Protein AF-0000000070725265 (afdb_homodimer)

Organism: Caenorhabditis briggsae (NCBI:txid6238)

Solvent-accessible surface area (backbone atoms only — not comparable to full-atom values): 11317 Å² total; per-residue (Å²): 134,81,80,77,78,76,76,77,76,74,77,77,72,75,73,74,77,70,73,70,72,67,73,72,70,68,67,72,65,77,74,70,66,60,36,55,94,68,68,41,29,67,31,36,48,50,24,52,52,53,36,49,49,52,31,42,55,57,64,23,77,59,45,69,57,40,43,75,70,32,71,72,35,30,52,30,47,50,51,37,53,49,52,49,52,54,56,22,48,53,52,42,63,68,104,137,80,79,77,75,78,77,76,76,74,77,76,72,77,71,74,74,69,74,69,72,67,72,73,71,72,68,71,67,78,74,70,66,60,36,55,94,69,67,42,29,66,31,36,48,50,23,50,52,51,36,50,49,52,30,41,56,58,64,22,76,60,48,69,57,40,43,75,71,32,70,71,34,30,52,29,46,50,51,37,53,50,52,50,51,54,56,22,47,52,52,40,64,68,103

Sequence (190 aa):
MKDDDDSLVHEASAESLSSQETEETTTAEPTADPFGEDISSISCKYGMAYTLEALLNSVAPGWKYHVSNTGSVKQTWFKMDNATSRICGHIGGLDMKDDDDSLVHEASAESLSSQETEETTTAEPTADPFGEDISSISCKYGMAYTLEALLNSVAPGWKYHVSNTGSVKQTWFKMDNATSRICGHIGGLD

Foldseek 3Di:
DPPPPPVPPPPPPPPPPPPPPPPPPVVVPPPPQQQDPQGALVSQLRNVVVVVVVVCCVPPPPLVVCCVPPPVSVVVVVVVNVVSNVVSVVSNVVD/DPPPPPPPPPPPPPPPPPPPPPPPPVVVPPPPQQQPPQGALVSQLRNVVVVVVVVCCVPPPPLVVCCVPPPVSVVVVVVVNVVSNVVSVVSNVVD

pLDDT: mean 73.98, std 27.23, range [30.08, 98.25]

Radius of gyration: 33.86 Å; Cα contacts (8 Å, |Δi|>4): 139; chains: 2; bounding box: 148×76×54 Å

Secondary structure (DSSP, 8-state):
---------------------------------TT-SS--HHHHHHHHHHHHHHHHHHH-TTHHHHHHH-HHHHHHHHHHHHHHHHHHHHHHTT-/---------------------------------TT-SS--HHHHHHHHHHHHHHHHHHH-TTHHHHHHH-HHHHHHHHHHHHHHHHHHHHHHTT-

Structure (mmCIF, N/CA/C/O backbone):
data_AF-0000000070725265-model_v1
#
loop_
_entity.id
_entity.type
_entity.pdbx_description
1 polymer 'Protein CBG02996'
#
loop_
_atom_site.group_PDB
_atom_site.id
_atom_site.type_symbol
_atom_site.label_atom_id
_atom_site.label_alt_id
_atom_site.label_comp_id
_atom_site.label_asym_id
_atom_site.label_entity_id
_atom_site.label_seq_id
_atom_site.pdbx_PDB_ins_code
_atom_site.Cartn_x
_atom_site.Cartn_y
_atom_site.Cartn_z
_atom_site.occupancy
_atom_site.B_iso_or_equiv
_atom_site.auth_seq_id
_atom_site.a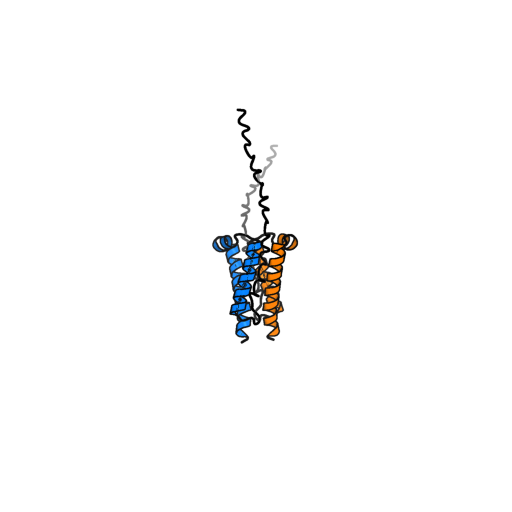uth_comp_id
_atom_site.auth_asym_id
_atom_site.auth_atom_id
_atom_site.pdbx_PDB_model_num
ATOM 1 N N . MET A 1 1 ? -74.25 54.062 12.617 1 31.53 1 MET A N 1
ATOM 2 C CA . MET A 1 1 ? -73.875 53.281 11.453 1 31.53 1 MET A CA 1
ATOM 3 C C . MET A 1 1 ? -72.438 52.75 11.625 1 31.53 1 MET A C 1
ATOM 5 O O . MET A 1 1 ? -71.5 53.375 11.234 1 31.53 1 MET A O 1
ATOM 9 N N . LYS A 1 2 ? -72.188 52.25 12.867 1 33.94 2 LYS A N 1
ATOM 10 C CA . LYS A 1 2 ? -71 51.719 13.484 1 33.94 2 LYS A CA 1
ATOM 11 C C . LYS A 1 2 ? -70.438 50.531 12.695 1 33.94 2 LYS A C 1
ATOM 13 O O . LYS A 1 2 ? -71.125 49.531 12.484 1 33.94 2 LYS A O 1
ATOM 18 N N . ASP A 1 3 ? -69.562 50.875 11.688 1 32.34 3 ASP A N 1
ATOM 19 C CA . ASP A 1 3 ? -68.812 50.062 10.734 1 32.34 3 ASP A CA 1
ATOM 20 C C . ASP A 1 3 ? -67.938 49.062 11.453 1 32.34 3 ASP A C 1
ATOM 22 O O . ASP A 1 3 ? -67 49.469 12.195 1 32.34 3 ASP A O 1
ATOM 26 N N . ASP A 1 4 ? -68.5 48.031 12.055 1 32.47 4 ASP A N 1
ATOM 27 C CA . ASP A 1 4 ? -67.875 46.875 12.688 1 32.47 4 ASP A CA 1
ATOM 28 C C . ASP A 1 4 ? -66.938 46.156 11.75 1 32.47 4 ASP A C 1
ATOM 30 O O . ASP A 1 4 ? -67.312 45.594 10.727 1 32.47 4 ASP A O 1
ATOM 34 N N . ASP A 1 5 ? -65.75 46.875 11.43 1 30.56 5 ASP A N 1
ATOM 35 C CA . ASP A 1 5 ? -64.688 46.344 10.633 1 30.56 5 ASP A CA 1
ATOM 36 C C . ASP A 1 5 ? -64.125 45.031 11.195 1 30.56 5 ASP A C 1
ATOM 38 O O . ASP A 1 5 ? -63.625 45 12.328 1 30.56 5 ASP A O 1
ATOM 42 N N . ASP A 1 6 ? -64.812 43.938 10.922 1 33.41 6 ASP A N 1
ATOM 43 C CA . ASP A 1 6 ? -64.5 42.531 11.234 1 33.41 6 ASP A CA 1
ATOM 44 C C . ASP A 1 6 ? -63.156 42.156 10.656 1 33.41 6 ASP A C 1
ATOM 46 O O . ASP A 1 6 ? -63.062 41.75 9.492 1 33.41 6 ASP A O 1
ATOM 50 N N . SER A 1 7 ? -62.156 43.094 10.688 1 34.06 7 SER A N 1
ATOM 51 C CA . SER A 1 7 ? -60.906 42.656 10.031 1 34.06 7 SER A CA 1
ATOM 52 C C . SER A 1 7 ? -60.406 41.344 10.594 1 34.06 7 SER A C 1
ATOM 54 O O . SER A 1 7 ? -60.188 41.219 11.797 1 34.06 7 SER A O 1
ATOM 56 N N . LEU A 1 8 ? -60.75 40.219 9.867 1 31.12 8 LEU A N 1
ATOM 57 C CA . LEU A 1 8 ? -60.406 38.781 9.961 1 31.12 8 LEU A CA 1
ATOM 58 C C . LEU A 1 8 ? -58.875 38.625 9.992 1 31.12 8 LEU A C 1
ATOM 60 O O . LEU A 1 8 ? -58.188 39.031 9.062 1 31.12 8 LEU A O 1
ATOM 64 N N . VAL A 1 9 ? -58.25 38.719 11.156 1 35.09 9 VAL A N 1
ATOM 65 C CA . VAL A 1 9 ? -56.875 38.375 11.539 1 35.09 9 VAL A CA 1
ATOM 66 C C . VAL A 1 9 ? -56.562 36.938 11.078 1 35.09 9 VAL A C 1
ATOM 68 O O . VAL A 1 9 ? -57.219 36 11.516 1 35.09 9 VAL A O 1
ATOM 71 N N . HIS A 1 10 ? -56.344 36.75 9.727 1 31.39 10 HIS A N 1
ATOM 72 C CA . HIS A 1 10 ? -55.844 35.469 9.219 1 31.39 10 HIS A CA 1
ATOM 73 C C . HIS A 1 10 ? -54.625 35 10.031 1 31.39 10 HIS A C 1
ATOM 75 O O . HIS A 1 10 ? -53.719 35.781 10.32 1 31.39 10 HIS A O 1
ATOM 81 N N . GLU A 1 11 ? -54.844 34.156 10.938 1 34.94 11 GLU A N 1
ATOM 82 C CA . GLU A 1 11 ? -53.875 33.344 11.672 1 34.94 11 GLU A CA 1
ATOM 83 C C . GLU A 1 11 ? -52.844 32.719 10.734 1 34.94 11 GLU A C 1
ATOM 85 O O . GLU A 1 11 ? -53.219 31.984 9.805 1 34.94 11 GLU A O 1
ATOM 90 N N . ALA A 1 12 ? -51.875 33.469 10.336 1 31.25 12 ALA A N 1
ATOM 91 C CA . ALA A 1 12 ? -50.688 33 9.656 1 31.25 12 ALA A CA 1
ATOM 92 C C . ALA A 1 12 ? -50.156 31.719 10.328 1 31.25 12 ALA A C 1
ATOM 94 O O . ALA A 1 12 ? -49.812 31.75 11.508 1 31.25 12 ALA A O 1
ATOM 95 N N . SER A 1 13 ? -50.75 30.578 10.023 1 30.08 13 SER A N 1
ATOM 96 C CA . SER A 1 13 ? -50.25 29.266 10.414 1 30.08 13 SER A CA 1
ATOM 97 C C . SER A 1 13 ? -48.75 29.156 10.125 1 30.08 13 SER A C 1
ATOM 99 O O . SER A 1 13 ? -48.312 29.375 8.992 1 30.08 13 SER A O 1
ATOM 101 N N . ALA A 1 14 ? -47.969 29.547 11.047 1 32.53 14 ALA A N 1
ATOM 102 C CA . ALA A 1 14 ? -46.562 29.219 11.109 1 32.53 14 ALA A CA 1
ATOM 103 C C . ALA A 1 14 ? -46.312 27.75 10.75 1 32.53 14 ALA A C 1
ATOM 105 O O . ALA A 1 14 ? -46.688 26.859 11.5 1 32.53 14 ALA A O 1
ATOM 106 N N . GLU A 1 15 ? -46.625 27.328 9.5 1 37.03 15 GLU A N 1
ATOM 107 C CA . GLU A 1 15 ? -46.188 26.016 9.07 1 37.03 15 GLU A CA 1
ATOM 108 C C . GLU A 1 15 ? -44.719 25.781 9.477 1 37.03 15 GLU A C 1
ATOM 110 O O . GLU A 1 15 ? -43.875 26.625 9.242 1 37.03 15 GLU A O 1
ATOM 115 N N . SER A 1 16 ? -44.531 25.188 10.672 1 35.72 16 SER A N 1
ATOM 116 C CA . SER A 1 16 ? -43.312 24.531 11.117 1 35.72 16 SER A CA 1
ATOM 117 C C . SER A 1 16 ? -42.625 23.797 9.969 1 35.72 16 SER A C 1
ATOM 119 O O . SER A 1 16 ? -43.125 22.797 9.469 1 35.72 16 SER A O 1
ATOM 121 N N . LEU A 1 17 ? -42 24.531 9.023 1 35.34 17 LEU A N 1
ATOM 122 C CA . LEU A 1 17 ? -41 23.922 8.18 1 35.34 17 LEU A CA 1
ATOM 123 C C . LEU A 1 17 ? -40.125 22.969 8.992 1 35.34 17 LEU A C 1
ATOM 125 O O . LEU A 1 17 ? -39.312 23.406 9.812 1 35.34 17 LEU A O 1
ATOM 129 N N . SER A 1 18 ? -40.781 21.922 9.547 1 34.34 18 SER A N 1
ATOM 130 C CA . SER A 1 18 ? -39.938 20.797 9.984 1 34.34 18 SER A CA 1
ATOM 131 C C . SER A 1 18 ? -38.844 20.5 8.969 1 34.34 18 SER A C 1
ATOM 133 O O . SER A 1 18 ? -39.125 20.219 7.805 1 34.34 18 SER A O 1
ATOM 135 N N . SER A 1 19 ? -37.812 21.312 9.031 1 36.12 19 SER A N 1
ATOM 136 C CA . SER A 1 19 ? -36.562 20.844 8.445 1 36.12 19 SER A CA 1
ATOM 137 C C . SER A 1 19 ? -36.312 19.375 8.727 1 36.12 19 SER A C 1
ATOM 139 O O . SER A 1 19 ? -35.938 18.984 9.836 1 36.12 19 SER A O 1
ATOM 141 N N . GLN A 1 20 ? -37.219 18.5 8.266 1 33.94 20 GLN A N 1
ATOM 142 C CA . GLN A 1 20 ? -36.781 17.109 8.195 1 33.94 20 GLN A CA 1
ATOM 143 C C . GLN A 1 20 ? -35.375 17 7.633 1 33.94 20 GLN A C 1
ATOM 145 O O . GLN A 1 20 ? -35.156 17.281 6.453 1 33.94 20 GLN A O 1
ATOM 150 N N . GLU A 1 21 ? -34.406 17.484 8.391 1 39.12 21 GLU A N 1
ATOM 151 C CA . GLU A 1 21 ? -33.062 16.969 8.094 1 39.12 21 GLU A CA 1
ATOM 152 C C . GLU A 1 21 ? -33.125 15.5 7.695 1 39.12 21 GLU A C 1
ATOM 154 O O . GLU A 1 21 ? -33.438 14.641 8.516 1 39.12 21 GLU A O 1
ATOM 159 N N . THR A 1 22 ? -33.75 15.156 6.641 1 37.72 22 THR A N 1
ATOM 160 C CA . THR A 1 22 ? -33.5 13.836 6.082 1 37.72 22 THR A CA 1
ATOM 161 C C . THR A 1 22 ? -32 13.5 6.195 1 37.72 22 THR A C 1
ATOM 163 O O . THR A 1 22 ? -31.156 14.18 5.598 1 37.72 22 THR A O 1
ATOM 166 N N . GLU A 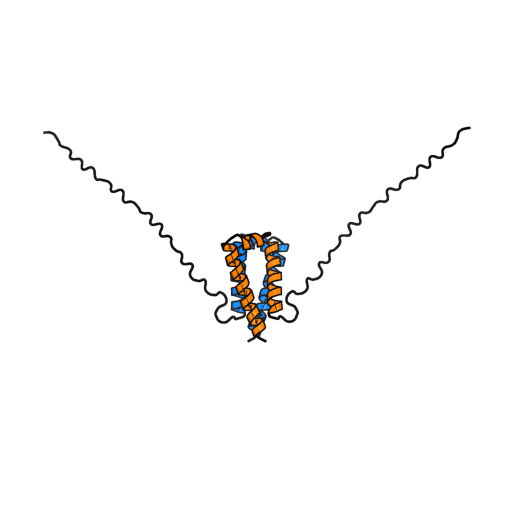1 23 ? -31.578 13.141 7.395 1 39 23 GLU A N 1
ATOM 167 C CA . GLU A 1 23 ? -30.312 12.406 7.414 1 39 23 GLU A CA 1
ATOM 168 C C . GLU A 1 23 ? -30.172 11.523 6.176 1 39 23 GLU A C 1
ATOM 170 O O . GLU A 1 23 ? -30.938 10.57 5.992 1 39 23 GLU A O 1
ATOM 175 N N . GLU A 1 24 ? -30.078 12.094 4.977 1 40.81 24 GLU A N 1
ATOM 176 C CA . GLU A 1 24 ? -29.578 11.242 3.904 1 40.81 24 GLU A CA 1
ATOM 177 C C . GLU A 1 24 ? -28.594 10.203 4.441 1 40.81 24 GLU A C 1
ATOM 179 O O . GLU A 1 24 ? -27.5 10.555 4.891 1 40.81 24 GLU A O 1
ATOM 184 N N . THR A 1 25 ? -29.062 9.258 5.191 1 41 25 THR A N 1
ATOM 185 C CA . THR A 1 25 ? -28.281 8.031 5.344 1 41 25 THR A CA 1
ATOM 186 C C . THR A 1 25 ? -27.562 7.676 4.043 1 41 25 THR A C 1
ATOM 188 O O . THR A 1 25 ? -28.203 7.27 3.066 1 41 25 THR A O 1
ATOM 191 N N . THR A 1 26 ? -26.859 8.586 3.43 1 39.44 26 THR A N 1
ATOM 192 C CA . THR A 1 26 ? -25.969 8.102 2.375 1 39.44 26 THR A CA 1
ATOM 193 C C . THR A 1 26 ? -25.531 6.668 2.646 1 39.44 26 THR A C 1
ATOM 195 O O . THR A 1 26 ? -24.797 6.406 3.6 1 39.44 26 THR A O 1
ATOM 198 N N . THR A 1 27 ? -26.406 5.73 2.695 1 40.53 27 THR A N 1
ATOM 199 C CA . THR A 1 27 ? -26 4.332 2.574 1 40.53 27 THR A CA 1
ATOM 200 C C . THR A 1 27 ? -24.766 4.195 1.692 1 40.53 27 THR A C 1
ATOM 202 O O . THR A 1 27 ? -24.828 4.449 0.488 1 40.53 27 THR A O 1
ATOM 205 N N . ALA A 1 28 ? -23.625 4.699 2.074 1 42.06 28 ALA A N 1
ATOM 206 C CA . ALA A 1 28 ? -22.422 4.395 1.311 1 42.06 28 ALA A CA 1
ATOM 207 C C . ALA A 1 28 ? -22.516 3.02 0.655 1 42.06 28 ALA A C 1
ATOM 209 O O . ALA A 1 28 ? -22.781 2.021 1.327 1 42.06 28 ALA A O 1
ATOM 210 N N . GLU A 1 29 ? -23.188 2.766 -0.458 1 46.75 29 GLU A N 1
ATOM 211 C CA . GLU A 1 29 ? -23.156 1.531 -1.233 1 46.75 29 GLU A CA 1
ATOM 212 C C . GLU A 1 29 ? -21.906 0.723 -0.928 1 46.75 29 GLU A C 1
ATOM 214 O O . GLU A 1 29 ? -20.828 1.29 -0.738 1 46.75 29 GLU A O 1
ATOM 219 N N . PRO A 1 30 ? -21.938 -0.472 -0.357 1 49.44 30 PRO A N 1
ATOM 220 C CA . PRO A 1 30 ? -20.781 -1.337 -0.125 1 49.44 30 PRO A CA 1
ATOM 221 C C . PRO A 1 30 ? -19.719 -1.206 -1.214 1 49.44 30 PRO A C 1
ATOM 223 O O . PRO A 1 30 ? -20.016 -1.378 -2.398 1 49.44 30 PRO A O 1
ATOM 226 N N . THR A 1 31 ? -18.906 -0.22 -1.157 1 61.09 31 THR A N 1
ATOM 227 C CA . THR A 1 31 ? -17.859 -0.089 -2.176 1 61.09 31 THR A CA 1
ATOM 228 C C . THR A 1 31 ? -17.453 -1.46 -2.703 1 61.09 31 THR A C 1
ATOM 230 O O . THR A 1 31 ? -17.188 -2.375 -1.925 1 61.09 31 THR A O 1
ATOM 233 N N . ALA A 1 32 ? -18 -1.812 -3.898 1 75.88 32 ALA A N 1
ATOM 234 C CA . ALA A 1 32 ? -17.594 -3.002 -4.645 1 75.88 32 ALA A CA 1
ATOM 235 C C . ALA A 1 32 ? -16.141 -3.375 -4.344 1 75.88 32 ALA A C 1
ATOM 237 O O . ALA A 1 32 ? -15.312 -2.502 -4.094 1 75.88 32 ALA A O 1
ATOM 238 N N . ASP A 1 33 ? -15.977 -4.738 -4 1 87.06 33 ASP A N 1
ATOM 239 C CA . ASP A 1 33 ? -14.625 -5.27 -3.814 1 87.06 33 ASP A CA 1
ATOM 240 C C . ASP A 1 33 ? -13.711 -4.855 -4.961 1 87.06 33 ASP A C 1
ATOM 242 O O . ASP A 1 33 ? -13.906 -5.27 -6.105 1 87.06 33 ASP A O 1
ATOM 246 N N . PRO A 1 34 ? -12.875 -3.916 -4.621 1 89.25 34 PRO A N 1
ATOM 247 C CA . PRO A 1 34 ? -12.031 -3.412 -5.707 1 89.25 34 PRO A CA 1
ATOM 248 C C . PRO A 1 34 ? -11.211 -4.512 -6.375 1 89.25 34 PRO A C 1
ATOM 250 O O . PRO A 1 34 ? -10.664 -4.305 -7.461 1 89.25 34 PRO A O 1
ATOM 253 N N . PHE A 1 35 ? -11.078 -5.652 -5.844 1 91.5 35 PHE A N 1
ATOM 254 C CA . PHE A 1 35 ? -10.266 -6.734 -6.395 1 91.5 35 PHE A CA 1
ATOM 255 C C . PHE A 1 35 ? -11.133 -7.699 -7.199 1 91.5 35 PHE A C 1
ATOM 257 O O . PHE A 1 35 ? -10.617 -8.43 -8.047 1 91.5 35 PHE A O 1
ATOM 264 N N . GLY A 1 36 ? -12.438 -7.754 -6.934 1 85.44 36 GLY A N 1
ATOM 265 C CA . GLY A 1 36 ? -13.328 -8.734 -7.531 1 85.44 36 GLY A CA 1
ATOM 266 C C . GLY A 1 36 ? -13.203 -10.117 -6.914 1 85.44 36 GLY A C 1
ATOM 267 O O . GLY A 1 36 ? -12.359 -10.336 -6.039 1 85.44 36 GLY A O 1
ATOM 268 N N . GLU A 1 37 ? -14.039 -11.016 -7.398 1 81.31 37 GLU A N 1
ATOM 269 C CA . GLU A 1 37 ? -14.07 -12.391 -6.891 1 81.31 37 GLU A CA 1
ATOM 270 C C . GLU A 1 37 ? -12.805 -13.148 -7.277 1 81.31 37 GLU A C 1
ATOM 272 O O . GLU A 1 37 ? -12.203 -13.812 -6.438 1 81.31 37 GLU A O 1
ATOM 277 N N . ASP A 1 38 ? -12.383 -13.023 -8.523 1 83.75 38 ASP A N 1
ATOM 278 C CA . ASP A 1 38 ? -11.141 -13.602 -9.023 1 83.75 38 ASP A CA 1
ATOM 279 C C . ASP A 1 38 ? -10.094 -12.523 -9.289 1 83.75 38 ASP A C 1
ATOM 281 O O . ASP A 1 38 ? -10.289 -11.656 -10.141 1 83.75 38 ASP A O 1
ATOM 285 N N . ILE A 1 39 ? -9.102 -12.711 -8.586 1 88.75 39 ILE A N 1
ATOM 286 C CA . ILE A 1 39 ? -8.086 -11.664 -8.695 1 88.75 39 ILE A CA 1
ATOM 287 C C . ILE A 1 39 ? -7.227 -11.914 -9.938 1 88.75 39 ILE A C 1
ATOM 289 O O . ILE A 1 39 ? -6.586 -12.969 -10.055 1 88.75 39 ILE A O 1
ATOM 293 N N . SER A 1 40 ? -7.32 -11.016 -10.922 1 90.88 40 SER A N 1
ATOM 294 C CA . SER A 1 40 ? -6.414 -10.961 -12.062 1 90.88 40 SER A CA 1
ATOM 295 C C . SER A 1 40 ? -5.277 -9.977 -11.82 1 90.88 40 SER A C 1
ATOM 297 O O . SER A 1 40 ? -5.309 -9.203 -10.859 1 90.88 40 SER A O 1
ATOM 299 N N . SER A 1 41 ? -4.332 -9.969 -12.586 1 92.88 41 SER A N 1
ATOM 300 C CA . SER A 1 41 ? -3.246 -8.992 -12.484 1 92.88 41 SER A CA 1
ATOM 301 C C . SER A 1 41 ? -3.771 -7.566 -12.57 1 92.88 41 SER A C 1
ATOM 303 O O . SER A 1 41 ? -3.348 -6.699 -11.805 1 92.88 41 SER A O 1
ATOM 305 N N . ILE A 1 42 ? -4.738 -7.379 -13.445 1 93.06 42 ILE A N 1
ATOM 306 C CA . ILE A 1 42 ? -5.293 -6.047 -13.664 1 93.06 42 ILE A CA 1
ATOM 307 C C . ILE A 1 42 ? -6.109 -5.621 -12.453 1 93.06 42 ILE A C 1
ATOM 309 O O . ILE A 1 42 ? -5.941 -4.512 -11.938 1 93.06 42 ILE A O 1
ATOM 313 N N . SER A 1 43 ? -6.93 -6.52 -11.984 1 93.38 43 SER A N 1
ATOM 314 C CA . SER A 1 43 ? -7.754 -6.152 -10.836 1 93.38 43 SER A CA 1
ATOM 315 C C . SER A 1 43 ? -6.906 -5.988 -9.578 1 93.38 43 SER A C 1
ATOM 317 O O . SER A 1 43 ? -7.227 -5.176 -8.703 1 93.38 43 SER A O 1
ATOM 319 N N . CYS A 1 44 ? -5.867 -6.754 -9.523 1 95.75 44 CYS A N 1
ATOM 320 C CA . CYS A 1 44 ? -4.918 -6.609 -8.422 1 95.75 44 CYS A CA 1
ATOM 321 C C . CYS A 1 44 ? -4.332 -5.203 -8.391 1 95.75 44 CYS A C 1
ATOM 323 O O . CYS A 1 44 ? -4.359 -4.539 -7.352 1 95.75 44 CYS A O 1
ATOM 325 N N . LYS A 1 45 ? -3.852 -4.719 -9.523 1 95.69 45 LYS A N 1
ATOM 326 C CA . LYS A 1 45 ? -3.25 -3.391 -9.609 1 95.69 45 LYS A CA 1
ATOM 327 C C . LYS A 1 45 ? -4.266 -2.303 -9.281 1 95.69 45 LYS A C 1
ATOM 329 O O . LYS A 1 45 ? -3.965 -1.37 -8.531 1 95.69 45 LYS A O 1
ATOM 334 N N . TYR A 1 46 ? -5.414 -2.482 -9.758 1 95.25 46 TYR A N 1
ATOM 335 C CA . TYR A 1 46 ? -6.465 -1.504 -9.508 1 95.25 46 TYR A CA 1
ATOM 336 C C . TYR A 1 46 ? -6.879 -1.516 -8.039 1 95.25 46 TYR A C 1
ATOM 338 O O . TYR A 1 46 ? -7.016 -0.46 -7.414 1 95.25 46 TYR A O 1
ATOM 346 N N . GLY A 1 47 ? -7.129 -2.666 -7.52 1 96.5 47 GLY A N 1
ATOM 347 C CA . GLY A 1 47 ? -7.523 -2.789 -6.125 1 96.5 47 GLY A CA 1
ATOM 348 C C . GLY A 1 47 ? -6.492 -2.229 -5.164 1 96.5 47 GLY A C 1
ATOM 349 O O . GLY A 1 47 ? -6.84 -1.529 -4.211 1 96.5 47 GLY A O 1
ATOM 350 N N . MET A 1 48 ? -5.238 -2.486 -5.461 1 97.31 48 MET A N 1
ATOM 351 C CA . MET A 1 48 ? -4.168 -1.964 -4.617 1 97.31 48 MET A CA 1
ATOM 352 C C . MET A 1 48 ? -4.09 -0.444 -4.715 1 97.31 48 MET A C 1
ATOM 354 O O . MET A 1 48 ? -3.955 0.24 -3.697 1 97.31 48 MET A O 1
ATOM 358 N N . ALA A 1 49 ? -4.227 0.098 -5.871 1 97.12 49 ALA A N 1
ATOM 359 C CA . ALA A 1 49 ? -4.203 1.546 -6.062 1 97.12 49 ALA A CA 1
ATOM 360 C C . ALA A 1 49 ? -5.359 2.215 -5.332 1 97.12 49 ALA A C 1
ATOM 362 O O . ALA A 1 49 ? -5.176 3.238 -4.664 1 97.12 49 ALA A O 1
ATOM 363 N N . TYR A 1 50 ? -6.473 1.605 -5.426 1 97.12 50 TYR A N 1
ATOM 364 C CA . TYR A 1 50 ? -7.676 2.146 -4.805 1 97.12 50 TYR A CA 1
ATOM 365 C C . TYR A 1 50 ? -7.535 2.186 -3.289 1 97.12 50 TYR A C 1
ATOM 367 O O . TYR A 1 50 ? -7.805 3.213 -2.66 1 97.12 50 TYR A O 1
ATOM 375 N N . THR A 1 51 ? -7.117 1.104 -2.729 1 97.62 51 THR A N 1
ATOM 376 C CA . THR A 1 51 ? -7.004 1 -1.277 1 97.62 51 THR A CA 1
ATOM 377 C C . THR A 1 51 ? -5.883 1.897 -0.758 1 97.62 51 THR A C 1
ATOM 379 O O . THR A 1 51 ? -6.027 2.537 0.287 1 97.62 51 THR A O 1
ATOM 382 N N . LEU A 1 52 ? -4.781 1.98 -1.476 1 98.19 52 LEU A N 1
ATOM 383 C CA . LEU A 1 52 ? -3.674 2.848 -1.093 1 98.19 52 LEU A CA 1
ATOM 384 C C . LEU A 1 52 ? -4.09 4.312 -1.133 1 98.19 52 LEU A C 1
ATOM 386 O O . LEU A 1 52 ? -3.797 5.074 -0.206 1 98.19 52 LEU A O 1
ATOM 390 N N . GLU A 1 53 ? -4.754 4.672 -2.178 1 97.69 53 GLU A N 1
ATOM 391 C CA . GLU A 1 53 ? -5.215 6.051 -2.293 1 97.69 53 GLU A CA 1
ATOM 392 C C . GLU A 1 53 ? -6.168 6.414 -1.158 1 97.69 53 GLU A C 1
ATOM 394 O O . GLU A 1 53 ? -6.09 7.512 -0.602 1 97.69 53 GLU A O 1
ATOM 399 N N . ALA A 1 54 ? -7.062 5.527 -0.825 1 97.44 54 ALA A N 1
ATOM 400 C CA . ALA A 1 54 ? -7.98 5.773 0.282 1 97.44 54 ALA A CA 1
ATOM 401 C C . ALA A 1 54 ? -7.223 5.992 1.588 1 97.44 54 ALA A C 1
ATOM 403 O O . ALA A 1 54 ? -7.547 6.902 2.357 1 97.44 54 ALA A O 1
ATOM 404 N N . LEU A 1 55 ? -6.215 5.195 1.813 1 98.06 55 LEU A N 1
ATOM 405 C CA . LEU A 1 55 ? -5.398 5.324 3.018 1 98.06 55 LEU A CA 1
ATOM 406 C C . LEU A 1 55 ? -4.648 6.652 3.023 1 98.06 55 LEU A C 1
ATOM 408 O O . LEU A 1 55 ? -4.707 7.398 4 1 98.06 55 LEU A O 1
ATOM 412 N N . LEU A 1 56 ? -4.023 6.969 1.955 1 98.19 56 LEU A N 1
ATOM 413 C CA . LEU A 1 56 ? -3.236 8.195 1.866 1 98.19 56 LEU A CA 1
ATOM 414 C C . LEU A 1 56 ? -4.133 9.422 1.981 1 98.19 56 LEU A C 1
ATOM 416 O O . LEU A 1 56 ? -3.764 10.406 2.629 1 98.19 56 LEU A O 1
ATOM 420 N N . ASN A 1 57 ? -5.297 9.336 1.379 1 97.62 57 ASN A N 1
ATOM 421 C CA . ASN A 1 57 ? -6.234 10.445 1.499 1 97.62 57 ASN A CA 1
ATOM 422 C C . ASN A 1 57 ? -6.668 10.664 2.945 1 97.62 57 ASN A C 1
ATOM 424 O O . ASN A 1 57 ? -6.938 11.789 3.355 1 97.62 57 ASN A O 1
ATOM 428 N N . SER A 1 58 ? -6.699 9.578 3.67 1 96.75 58 SER A N 1
ATOM 429 C CA . SER A 1 58 ? -7.148 9.656 5.055 1 96.75 58 SER A CA 1
ATOM 430 C C . SER A 1 58 ? -6.035 10.164 5.969 1 96.75 58 SER A C 1
ATOM 432 O O . SER A 1 58 ? -6.297 10.906 6.918 1 96.75 58 SER A O 1
ATOM 434 N N . VAL A 1 59 ? -4.773 9.867 5.719 1 96.44 59 VAL A N 1
ATOM 435 C CA . VAL A 1 59 ? -3.695 10.141 6.664 1 96.44 59 VAL A CA 1
ATOM 436 C C . VAL A 1 59 ? -2.93 11.383 6.223 1 96.44 59 VAL A C 1
ATOM 438 O O . VAL A 1 59 ? -2.316 12.07 7.043 1 96.44 59 VAL A O 1
ATOM 441 N N . ALA A 1 60 ? -2.863 11.664 5.02 1 96.31 60 ALA A N 1
ATOM 442 C CA . ALA A 1 60 ? -2.1 12.766 4.453 1 96.31 60 ALA A CA 1
ATOM 443 C C . ALA A 1 60 ? -2.822 13.375 3.252 1 96.31 60 ALA A C 1
ATOM 445 O O . ALA A 1 60 ? -2.416 13.164 2.105 1 96.31 60 ALA A O 1
ATOM 446 N N . PRO A 1 61 ? -3.779 14.281 3.852 1 91.5 61 PRO A N 1
ATOM 447 C CA . PRO A 1 61 ? -4.426 14.984 2.742 1 91.5 61 PRO A CA 1
ATOM 448 C C . PRO A 1 61 ? -3.449 15.844 1.942 1 91.5 61 PRO A C 1
ATOM 450 O O . PRO A 1 61 ? -2.551 16.469 2.518 1 91.5 61 PRO A O 1
ATOM 453 N N . GLY A 1 62 ? -3.166 15.672 0.688 1 94.12 62 GLY A N 1
ATOM 454 C CA . GLY A 1 62 ? -2.266 16.406 -0.18 1 94.12 62 GLY A CA 1
ATOM 455 C C . GLY A 1 62 ? -1.098 15.586 -0.677 1 94.12 62 GLY A C 1
ATOM 456 O O . GLY A 1 62 ? -0.162 16.109 -1.278 1 94.12 62 GLY A O 1
ATOM 457 N N . TRP A 1 63 ? -1.15 14.438 -0.247 1 97.25 63 TRP A N 1
ATOM 458 C CA . TRP A 1 63 ? -0.022 13.562 -0.557 1 97.25 63 TRP A CA 1
ATOM 459 C C . TRP A 1 63 ? 0.342 13.648 -2.035 1 97.25 63 TRP A C 1
ATOM 461 O O . TRP A 1 63 ? 1.521 13.602 -2.395 1 97.25 63 TRP A O 1
ATOM 471 N N . LYS A 1 64 ? -0.586 13.883 -2.867 1 97.44 64 LYS A N 1
ATOM 472 C CA . LYS A 1 64 ? -0.318 13.93 -4.301 1 97.44 64 LYS A CA 1
ATOM 473 C C . LYS A 1 64 ? 0.645 15.055 -4.648 1 97.44 64 LYS A C 1
ATOM 475 O O . LYS A 1 64 ? 1.522 14.898 -5.5 1 97.44 64 LYS A O 1
ATOM 480 N N . TYR A 1 65 ? 0.523 16.203 -4 1 97.5 65 TYR A N 1
ATOM 481 C CA . TYR A 1 65 ? 1.435 17.328 -4.176 1 97.5 65 TYR A CA 1
ATOM 482 C C . TYR A 1 65 ? 2.854 16.938 -3.773 1 97.5 65 TYR A C 1
ATOM 484 O O . TYR A 1 65 ? 3.814 17.281 -4.473 1 97.5 65 TYR A O 1
ATOM 492 N N . HIS A 1 66 ? 2.943 16.25 -2.646 1 96.25 66 HIS A N 1
ATOM 493 C CA . HIS A 1 66 ? 4.258 15.867 -2.15 1 96.25 66 HIS A CA 1
ATOM 494 C C . HIS A 1 66 ? 4.918 14.844 -3.072 1 96.25 66 HIS A C 1
ATOM 496 O O . HIS A 1 66 ? 6.133 14.883 -3.277 1 96.25 66 HIS A O 1
ATOM 502 N N . VAL A 1 67 ? 4.133 13.977 -3.676 1 97 67 VAL A N 1
ATOM 503 C CA . VAL A 1 67 ? 4.676 13.016 -4.625 1 97 67 VAL A CA 1
ATOM 504 C C . VAL A 1 67 ? 5.262 13.742 -5.832 1 97 67 VAL A C 1
ATOM 506 O O . VAL A 1 67 ? 6.312 13.359 -6.352 1 97 67 VAL A O 1
ATOM 509 N N . SER A 1 68 ? 4.707 14.789 -6.176 1 96.06 68 SER A N 1
ATOM 510 C CA . SER A 1 68 ? 5.121 15.516 -7.371 1 96.06 68 SER A CA 1
ATOM 511 C C . SER A 1 68 ? 6.273 16.469 -7.07 1 96.06 68 SER A C 1
ATOM 513 O O . SER A 1 68 ? 7.047 16.812 -7.961 1 96.06 68 SER A O 1
ATOM 515 N N . ASN A 1 69 ? 6.484 16.859 -5.809 1 96.62 69 ASN A N 1
ATOM 516 C CA . ASN A 1 69 ? 7.336 18.016 -5.562 1 96.62 69 ASN A CA 1
ATOM 517 C C . ASN A 1 69 ? 8.398 17.719 -4.508 1 96.62 69 ASN A C 1
ATOM 519 O O . ASN A 1 69 ? 9.305 18.531 -4.285 1 96.62 69 ASN A O 1
ATOM 523 N N . THR A 1 70 ? 8.281 16.719 -3.799 1 95.88 70 THR A N 1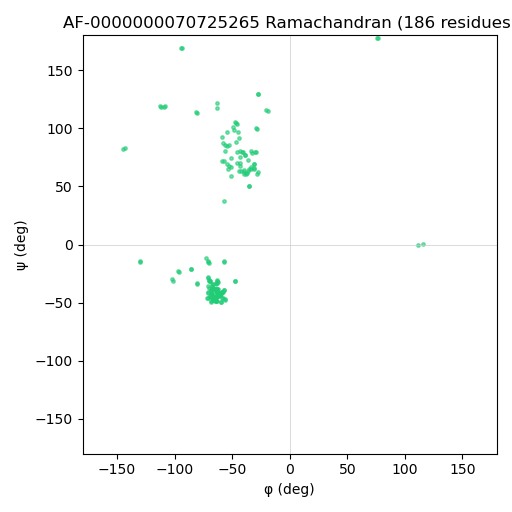
ATOM 524 C CA . THR A 1 70 ? 9.219 16.344 -2.742 1 95.88 70 THR A CA 1
ATOM 525 C C . THR A 1 70 ? 9.984 15.078 -3.111 1 95.88 70 THR A C 1
ATOM 527 O O . THR A 1 70 ? 9.391 14.008 -3.225 1 95.88 70 THR A O 1
ATOM 530 N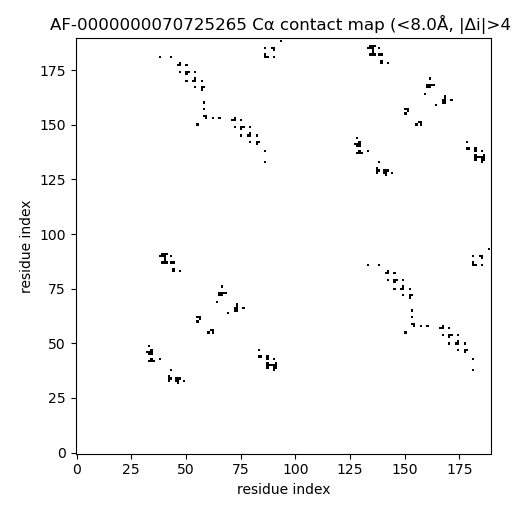 N . GLY A 1 71 ? 11.273 15.133 -3.229 1 95.5 71 GLY A N 1
ATOM 531 C CA . GLY A 1 71 ? 12.117 14.055 -3.721 1 95.5 71 GLY A CA 1
ATOM 532 C C . GLY A 1 71 ? 11.992 12.781 -2.91 1 95.5 71 GLY A C 1
ATOM 533 O O . GLY A 1 71 ? 11.805 11.703 -3.473 1 95.5 71 GLY A O 1
ATOM 534 N N . SER A 1 72 ? 12.023 12.914 -1.578 1 93.94 72 SER A N 1
ATOM 535 C CA . SER A 1 72 ? 11.984 11.734 -0.721 1 93.94 72 SER A CA 1
ATOM 536 C C . SER A 1 72 ? 10.641 11.023 -0.823 1 93.94 72 SER A C 1
ATOM 538 O O . SER A 1 72 ? 10.578 9.797 -0.839 1 93.94 72 SER A O 1
ATOM 540 N N . VAL A 1 73 ? 9.555 11.805 -0.94 1 97.31 73 VAL A N 1
ATOM 541 C CA . VAL A 1 73 ? 8.219 11.227 -1.052 1 97.31 73 VAL A CA 1
ATOM 542 C C . VAL A 1 73 ? 8.055 10.562 -2.418 1 97.31 73 VAL A C 1
ATOM 544 O O . VAL A 1 73 ? 7.516 9.461 -2.516 1 97.31 73 VAL A O 1
ATOM 547 N N . LYS A 1 74 ? 8.547 11.203 -3.443 1 97.69 74 LYS A N 1
ATOM 548 C CA . LYS A 1 74 ? 8.492 10.641 -4.789 1 97.69 74 LYS A CA 1
ATOM 549 C C . LYS A 1 74 ? 9.203 9.289 -4.844 1 97.69 74 LYS A C 1
ATOM 551 O O . LYS A 1 74 ? 8.695 8.336 -5.445 1 97.69 74 LYS A O 1
ATOM 556 N N . GLN A 1 75 ? 10.305 9.188 -4.195 1 97.19 75 GLN A N 1
ATOM 557 C CA . GLN A 1 75 ? 11.078 7.957 -4.203 1 97.19 75 GLN A CA 1
ATOM 558 C C . GLN A 1 75 ? 10.336 6.828 -3.496 1 97.19 75 GLN A C 1
ATOM 560 O O . GLN A 1 75 ? 10.273 5.707 -4.004 1 97.19 75 GLN A O 1
ATOM 565 N N . THR A 1 76 ? 9.766 7.141 -2.369 1 97.56 76 THR A N 1
ATOM 566 C CA . THR A 1 76 ? 9.055 6.102 -1.63 1 97.56 76 THR A CA 1
ATOM 567 C C . THR A 1 76 ? 7.773 5.703 -2.354 1 97.56 76 THR A C 1
ATOM 569 O O . THR A 1 76 ? 7.375 4.539 -2.324 1 97.56 76 THR A O 1
ATOM 572 N N . TRP A 1 77 ? 7.184 6.637 -3.061 1 97.94 77 TRP A N 1
ATOM 573 C CA . TRP A 1 77 ? 6.031 6.328 -3.896 1 97.94 77 TRP A CA 1
ATOM 574 C C . TRP A 1 77 ? 6.406 5.355 -5.008 1 97.94 77 TRP A C 1
ATOM 576 O O . TRP A 1 77 ? 5.707 4.367 -5.238 1 97.94 77 TRP A O 1
ATOM 586 N N . PHE A 1 78 ? 7.48 5.598 -5.602 1 97 78 PHE A N 1
ATOM 587 C CA . PHE A 1 78 ? 7.934 4.738 -6.688 1 97 78 PHE A CA 1
ATOM 588 C C . PHE A 1 78 ? 8.227 3.33 -6.18 1 97 78 PHE A C 1
ATOM 590 O O . PHE A 1 78 ? 7.902 2.346 -6.848 1 97 78 PHE A O 1
ATOM 597 N N . LYS A 1 79 ? 8.805 3.24 -5.039 1 96.88 79 LYS A N 1
ATOM 598 C CA . LYS A 1 79 ? 9.078 1.931 -4.453 1 96.88 79 LYS A CA 1
ATOM 599 C C . LYS A 1 79 ? 7.777 1.174 -4.18 1 96.88 79 LYS A C 1
ATOM 601 O O . LYS A 1 79 ? 7.691 -0.031 -4.426 1 96.88 79 LYS A O 1
ATOM 606 N N . MET A 1 80 ? 6.77 1.898 -3.734 1 97.69 80 MET A N 1
ATOM 607 C CA . MET A 1 80 ? 5.465 1.292 -3.48 1 97.69 80 MET A CA 1
ATOM 608 C C . MET A 1 80 ? 4.812 0.845 -4.781 1 97.69 80 MET A C 1
ATOM 610 O O . MET A 1 80 ? 4.277 -0.263 -4.863 1 97.69 80 MET A O 1
ATOM 614 N N . ASP A 1 81 ? 4.875 1.703 -5.719 1 96.31 81 ASP A N 1
ATOM 615 C CA . ASP A 1 81 ? 4.312 1.39 -7.027 1 96.31 81 ASP A CA 1
ATOM 616 C C . ASP A 1 81 ? 4.996 0.17 -7.645 1 96.31 81 ASP A C 1
ATOM 618 O O . ASP A 1 81 ? 4.328 -0.716 -8.18 1 96.31 81 ASP A O 1
ATOM 622 N N . ASN A 1 82 ? 6.297 0.074 -7.562 1 95.12 82 ASN A N 1
ATOM 623 C CA . ASN A 1 82 ? 7.055 -1.067 -8.07 1 95.12 82 ASN A CA 1
ATOM 624 C C . ASN A 1 82 ? 6.699 -2.35 -7.324 1 95.12 82 ASN A C 1
ATOM 626 O O . ASN A 1 82 ? 6.547 -3.408 -7.934 1 95.12 82 ASN A O 1
ATOM 630 N N . ALA A 1 83 ? 6.625 -2.258 -6.004 1 95.62 83 ALA A N 1
ATOM 631 C CA . ALA A 1 83 ? 6.254 -3.412 -5.188 1 95.62 83 ALA A CA 1
ATOM 632 C C . ALA A 1 83 ? 4.906 -3.982 -5.621 1 95.62 83 ALA A C 1
ATOM 634 O O . ALA A 1 83 ? 4.773 -5.191 -5.828 1 95.62 83 ALA A O 1
ATOM 635 N N . THR A 1 84 ? 3.922 -3.074 -5.793 1 95.5 84 THR A N 1
ATOM 636 C CA . THR A 1 84 ? 2.588 -3.49 -6.211 1 95.5 84 THR A CA 1
ATOM 637 C C . THR A 1 84 ? 2.631 -4.133 -7.594 1 95.5 84 THR A C 1
ATOM 639 O O . THR A 1 84 ? 1.998 -5.164 -7.824 1 95.5 84 THR A O 1
ATOM 642 N N . SER A 1 85 ? 3.393 -3.535 -8.508 1 93.81 85 SER A N 1
ATOM 643 C CA . SER A 1 85 ? 3.52 -4.074 -9.859 1 93.81 85 SER A CA 1
ATOM 644 C C . SER A 1 85 ? 4.145 -5.465 -9.844 1 93.81 85 SER A C 1
ATOM 646 O O . SER A 1 85 ? 3.691 -6.363 -10.555 1 93.81 85 SER A O 1
ATOM 648 N N . ARG A 1 86 ? 5.082 -5.676 -9.078 1 92.62 86 ARG A N 1
ATOM 649 C CA . ARG A 1 86 ? 5.785 -6.953 -8.984 1 92.62 86 ARG A CA 1
ATOM 650 C C . ARG A 1 86 ? 4.871 -8.039 -8.43 1 92.62 86 ARG A C 1
ATOM 652 O O . ARG A 1 86 ? 4.777 -9.133 -9.008 1 92.62 86 ARG A O 1
ATOM 659 N N . ILE A 1 87 ? 4.203 -7.738 -7.375 1 93.88 87 ILE A N 1
ATOM 660 C CA . ILE A 1 87 ? 3.359 -8.727 -6.715 1 93.88 87 ILE A CA 1
ATOM 661 C C . ILE A 1 87 ? 2.168 -9.07 -7.609 1 93.88 87 ILE A C 1
ATOM 663 O O . ILE A 1 87 ? 1.821 -10.242 -7.77 1 93.88 87 ILE A O 1
ATOM 667 N N . CYS A 1 88 ? 1.548 -8.055 -8.234 1 93.94 88 CYS A N 1
ATOM 668 C CA . CYS A 1 88 ? 0.382 -8.289 -9.078 1 93.94 88 CYS A CA 1
ATOM 669 C C . CYS A 1 88 ? 0.778 -8.992 -10.375 1 93.94 88 CYS A C 1
ATOM 671 O O . CYS A 1 88 ? -0.022 -9.719 -10.961 1 93.94 88 CYS A O 1
ATOM 673 N N . GLY A 1 89 ? 1.982 -8.758 -10.805 1 90.38 89 GLY A N 1
ATOM 674 C CA . GLY A 1 89 ? 2.504 -9.5 -11.938 1 90.38 89 GLY A CA 1
ATOM 675 C C . GLY A 1 89 ? 2.604 -10.992 -11.688 1 90.38 89 GLY A C 1
ATOM 676 O O . GLY A 1 89 ? 2.475 -11.789 -12.617 1 90.38 89 GLY A O 1
ATOM 677 N N . HIS A 1 90 ? 2.852 -11.32 -10.5 1 87.06 90 HIS A N 1
ATOM 678 C CA . HIS A 1 90 ? 2.963 -12.727 -10.125 1 87.06 90 HIS A CA 1
ATOM 679 C C . HIS A 1 90 ? 1.604 -13.414 -10.156 1 87.06 90 HIS A C 1
ATOM 681 O O . HIS A 1 90 ? 1.519 -14.617 -10.422 1 87.06 90 HIS A O 1
ATOM 687 N N . ILE A 1 91 ? 0.611 -12.695 -9.789 1 82.94 91 ILE A N 1
ATOM 688 C CA . ILE A 1 91 ? -0.741 -13.234 -9.836 1 82.94 91 ILE A CA 1
ATOM 689 C C . ILE A 1 91 ? -1.129 -13.547 -11.273 1 82.94 91 ILE A C 1
ATOM 691 O O . ILE A 1 91 ? -1.759 -14.57 -11.555 1 82.94 91 ILE A O 1
ATOM 695 N N . GLY A 1 92 ? -0.891 -12.578 -12.18 1 69.94 92 GLY A N 1
ATOM 696 C CA . GLY A 1 92 ? -1.206 -12.797 -13.578 1 69.94 92 GLY A CA 1
ATOM 697 C C . GLY A 1 92 ? -0.32 -13.844 -14.234 1 69.94 92 GLY A C 1
ATOM 698 O O . GLY A 1 92 ? -0.66 -14.375 -15.289 1 69.94 92 GLY A O 1
ATOM 699 N N . GLY A 1 93 ? 0.854 -13.969 -13.938 1 63.72 93 GLY A N 1
ATOM 700 C CA . GLY A 1 93 ? 1.729 -14.977 -14.5 1 63.72 93 GLY A CA 1
ATOM 701 C C . GLY A 1 93 ? 1.41 -16.375 -14.016 1 63.72 93 GLY A C 1
ATOM 702 O O . GLY A 1 93 ? 2.096 -17.344 -14.383 1 63.72 93 GLY A O 1
ATOM 703 N N . LEU A 1 94 ? 0.667 -16.469 -13.047 1 49.56 94 LEU A N 1
ATOM 704 C CA . LEU A 1 94 ? 0.15 -17.766 -12.609 1 49.56 94 LEU A CA 1
ATOM 705 C C . LEU A 1 94 ? -0.905 -18.281 -13.578 1 49.56 94 LEU A C 1
ATOM 707 O O . LEU A 1 94 ? -1.314 -19.453 -13.5 1 49.56 94 LEU A O 1
ATOM 711 N N . ASP A 1 95 ? -1.411 -17.578 -14.484 1 40.38 95 ASP A N 1
ATOM 712 C CA . ASP A 1 95 ? -2.26 -18.172 -15.516 1 40.38 95 ASP A CA 1
ATOM 713 C C . ASP A 1 95 ? -1.425 -18.703 -16.672 1 40.38 95 ASP A C 1
ATOM 715 O O . ASP A 1 95 ? -0.369 -18.141 -17 1 40.38 95 ASP A O 1
ATOM 719 N N . MET B 1 1 ? 74.125 38.531 39.031 1 32.06 1 MET B N 1
ATOM 720 C CA . MET B 1 1 ? 73.938 37.094 38.938 1 32.06 1 MET B CA 1
ATOM 721 C C . MET B 1 1 ? 72.562 36.781 38.281 1 32.06 1 MET B C 1
ATOM 723 O O . MET B 1 1 ? 71.562 36.812 38.969 1 32.06 1 MET B O 1
ATOM 727 N N . LYS B 1 2 ? 72.375 37.469 37.156 1 34.41 2 LYS B N 1
ATOM 728 C CA . LYS B 1 2 ? 71.312 37.719 36.156 1 34.41 2 LYS B CA 1
ATOM 729 C C . LYS B 1 2 ? 70.875 36.406 35.531 1 34.41 2 LYS B C 1
ATOM 731 O O . LYS B 1 2 ? 71.562 35.75 34.781 1 34.41 2 LYS B O 1
ATOM 736 N N . ASP B 1 3 ? 70.125 35.594 36.438 1 34.81 3 ASP B N 1
ATOM 737 C CA . ASP B 1 3 ? 69.625 34.281 36.062 1 34.81 3 ASP B CA 1
ATOM 738 C C . ASP B 1 3 ? 68.688 34.375 34.844 1 34.81 3 ASP B C 1
ATOM 740 O O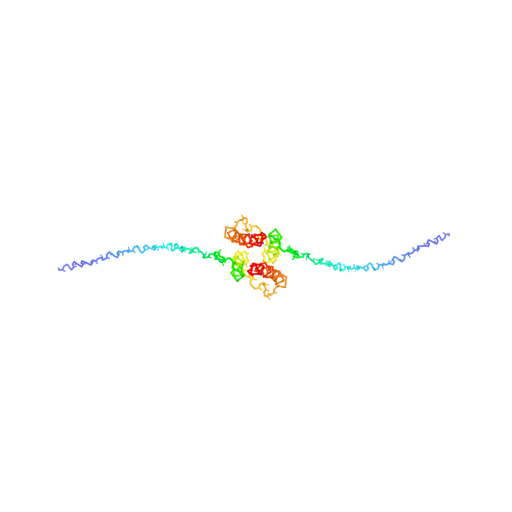 . ASP B 1 3 ? 67.812 35.188 34.781 1 34.81 3 ASP B O 1
ATOM 744 N N . ASP B 1 4 ? 69.25 34.219 33.656 1 33.03 4 ASP B N 1
ATOM 745 C CA . ASP B 1 4 ? 68.812 34.156 32.281 1 33.03 4 ASP B CA 1
ATOM 746 C C . ASP B 1 4 ? 67.688 33.156 32.094 1 33.03 4 ASP B C 1
ATOM 748 O O . ASP B 1 4 ? 67.938 31.938 32.125 1 33.03 4 ASP B O 1
ATOM 752 N N . ASP B 1 5 ? 66.562 33.375 32.812 1 33.25 5 ASP B N 1
ATOM 753 C CA . ASP B 1 5 ? 65.375 32.5 32.688 1 33.25 5 ASP B CA 1
ATOM 754 C C . ASP B 1 5 ? 64.938 32.406 31.25 1 33.25 5 ASP B C 1
ATOM 756 O O . ASP B 1 5 ? 64.562 33.406 30.625 1 33.25 5 ASP B O 1
ATOM 760 N N . ASP B 1 6 ? 65.562 31.484 30.484 1 33.75 6 ASP B N 1
ATOM 761 C CA . ASP B 1 6 ? 65.25 31.094 29.109 1 33.75 6 ASP B CA 1
ATOM 762 C C . ASP B 1 6 ? 63.812 30.688 28.953 1 33.75 6 ASP B C 1
ATOM 764 O O . ASP B 1 6 ? 63.375 29.656 29.453 1 33.75 6 ASP B O 1
ATOM 768 N N . SER B 1 7 ? 62.844 31.656 29.156 1 35.12 7 SER B N 1
ATOM 769 C CA . SER B 1 7 ? 61.406 31.5 28.922 1 35.12 7 SER B CA 1
ATOM 770 C C . SER B 1 7 ? 61.125 30.984 27.516 1 35.12 7 SER B C 1
ATOM 772 O O . SER B 1 7 ? 61.281 31.734 26.531 1 35.12 7 SER B O 1
ATOM 774 N N . LEU B 1 8 ? 61.531 29.656 27.234 1 31.88 8 LEU B N 1
ATOM 775 C CA . LEU B 1 8 ? 61.25 29.031 25.938 1 31.88 8 LEU B CA 1
ATOM 776 C C . LEU B 1 8 ? 59.75 29.062 25.625 1 31.88 8 LEU B C 1
ATOM 778 O O . LEU B 1 8 ? 58.938 28.516 26.375 1 31.88 8 LEU B O 1
ATOM 782 N N . VAL B 1 9 ? 59.219 30.156 25.047 1 35.28 9 VAL B N 1
ATOM 783 C CA . VAL B 1 9 ? 57.938 30.422 24.406 1 35.28 9 VAL B CA 1
ATOM 784 C C . VAL B 1 9 ? 57.656 29.344 23.359 1 35.28 9 VAL B C 1
ATOM 786 O O . VAL B 1 9 ? 58.375 29.234 22.359 1 35.28 9 VAL B O 1
ATOM 789 N N . HIS B 1 10 ? 57.438 28.062 23.781 1 33 10 HIS B N 1
ATOM 790 C CA . HIS B 1 10 ? 57 27.031 22.844 1 33 10 HIS B CA 1
ATOM 791 C C . HIS B 1 10 ? 55.812 27.516 22.016 1 33 10 HIS B C 1
ATOM 793 O O . HIS B 1 10 ? 54.875 28.109 22.547 1 33 10 HIS B O 1
ATOM 799 N N . GLU B 1 11 ? 56.031 27.922 20.797 1 35.78 11 GLU B N 1
ATOM 800 C CA . GLU B 1 11 ? 55.125 28.172 19.703 1 35.78 11 GLU B CA 1
ATOM 801 C C . GLU B 1 11 ? 54.062 27.062 19.578 1 35.78 11 GLU B C 1
ATOM 803 O O . GLU B 1 11 ? 54.406 25.906 19.328 1 35.78 11 GLU B O 1
ATOM 808 N N . ALA B 1 12 ? 53.094 27.047 20.422 1 32.12 12 ALA B N 1
ATOM 809 C CA . ALA B 1 12 ? 51.906 26.203 20.312 1 32.12 12 ALA B CA 1
ATOM 810 C C . ALA B 1 12 ? 51.344 26.234 18.891 1 32.12 12 ALA B C 1
ATOM 812 O O . ALA B 1 12 ? 50.875 27.266 18.422 1 32.12 12 ALA B O 1
ATOM 813 N N . SER B 1 13 ? 52.062 25.625 17.922 1 31.59 13 SER B N 1
ATOM 814 C CA . SER B 1 13 ? 51.5 25.484 16.578 1 31.59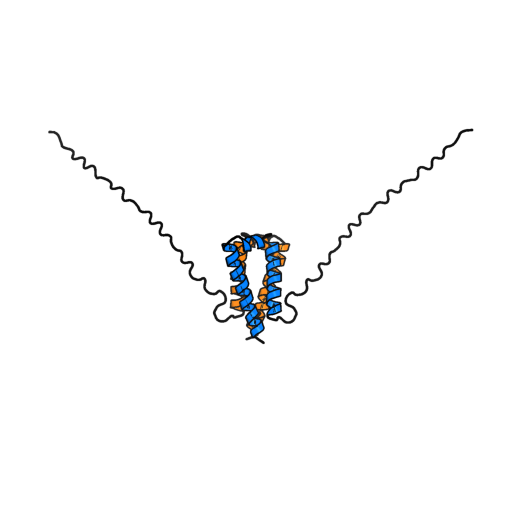 13 SER B CA 1
ATOM 815 C C . SER B 1 13 ? 50.062 25 16.641 1 31.59 13 SER B C 1
ATOM 817 O O . SER B 1 13 ? 49.75 24.078 17.375 1 31.59 13 SER B O 1
ATOM 819 N N . ALA B 1 14 ? 49.188 25.906 16.422 1 33.38 14 ALA B N 1
ATOM 820 C CA . ALA B 1 14 ? 47.75 25.75 16.125 1 33.38 14 ALA B CA 1
ATOM 821 C C . ALA B 1 14 ? 47.531 24.641 15.102 1 33.38 14 ALA B C 1
ATOM 823 O O . ALA B 1 14 ? 47.906 24.766 13.93 1 33.38 14 ALA B O 1
ATOM 824 N N . GLU B 1 15 ? 47.875 23.375 15.43 1 37.56 15 GLU B N 1
ATOM 825 C CA . GLU B 1 15 ? 47.469 22.297 14.531 1 37.56 15 GLU B CA 1
ATOM 826 C C . GLU B 1 15 ? 46.031 22.469 14.094 1 37.56 15 GLU B C 1
ATOM 828 O O . GLU B 1 15 ? 45.156 22.766 14.922 1 37.56 15 GLU B O 1
ATOM 833 N N . SER B 1 16 ? 45.812 23.062 12.898 1 38.09 16 SER B N 1
ATOM 834 C CA . SER B 1 16 ? 44.625 23.047 12.07 1 38.09 16 SER B CA 1
ATOM 835 C C . SER B 1 16 ? 43.875 21.719 12.172 1 38.09 16 SER B C 1
ATOM 837 O O . SER B 1 16 ? 44.344 20.703 11.672 1 38.09 16 SER B 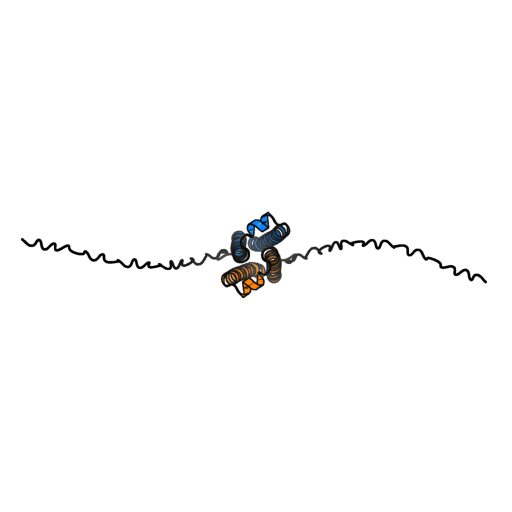O 1
ATOM 839 N N . LEU B 1 17 ? 43.312 21.391 13.32 1 36.22 17 LEU B N 1
ATOM 840 C CA . LEU B 1 17 ? 42.312 20.344 13.328 1 36.22 17 LEU B CA 1
ATOM 841 C C . LEU B 1 17 ? 41.406 20.453 12.117 1 36.22 17 LEU B C 1
ATOM 843 O O . LEU B 1 17 ? 40.594 21.375 12.039 1 36.22 17 LEU B O 1
ATOM 847 N N . SER B 1 18 ? 42.031 20.266 10.922 1 35.69 18 SER B N 1
ATOM 848 C CA . SER B 1 18 ? 41.156 19.984 9.781 1 35.69 18 SER B CA 1
ATOM 849 C C . SER B 1 18 ? 40.031 19.047 10.172 1 35.69 18 SER B C 1
ATOM 851 O O . SER B 1 18 ? 40.25 17.938 10.656 1 35.69 18 SER B O 1
ATOM 853 N N . SER B 1 19 ? 39.031 19.609 10.789 1 37.28 19 SER B N 1
ATOM 854 C CA . SER B 1 19 ? 37.75 18.922 10.828 1 37.28 19 SER B CA 1
ATOM 855 C C . SER B 1 19 ? 37.469 18.219 9.5 1 37.28 19 SER B C 1
ATOM 857 O O . SER B 1 19 ? 37.094 18.859 8.516 1 37.28 19 SER B O 1
ATOM 859 N N . GLN B 1 20 ? 38.344 17.266 9.102 1 34.59 20 GLN B N 1
ATOM 860 C CA . GLN B 1 20 ? 37.875 16.375 8.055 1 34.59 20 GLN B CA 1
ATOM 861 C C . GLN B 1 20 ? 36.438 15.93 8.312 1 34.59 20 GLN B C 1
ATOM 863 O O . GLN B 1 20 ? 36.156 15.195 9.266 1 34.59 20 GLN B O 1
ATOM 868 N N . GLU B 1 21 ? 35.5 16.859 8.164 1 39.81 21 GLU B N 1
ATOM 869 C CA . GLU B 1 21 ? 34.125 16.391 7.973 1 39.81 21 GLU B CA 1
ATOM 870 C C . GLU B 1 21 ? 34.094 15.125 7.117 1 39.81 21 GLU B C 1
ATOM 872 O O . GLU B 1 21 ? 34.438 15.156 5.938 1 39.81 21 GLU B O 1
ATOM 877 N N . THR B 1 22 ? 34.688 14.055 7.543 1 38.12 22 THR B N 1
ATOM 878 C CA . THR B 1 22 ? 34.344 12.797 6.887 1 38.12 22 THR B CA 1
ATOM 879 C C . THR B 1 22 ? 32.844 12.742 6.578 1 38.12 22 THR B C 1
ATOM 881 O O . THR B 1 22 ? 32.031 12.742 7.488 1 38.12 22 THR B O 1
ATOM 884 N N . GLU B 1 23 ? 32.469 13.453 5.539 1 39.72 23 GLU B N 1
ATOM 885 C CA . GLU B 1 23 ? 31.172 13.07 4.98 1 39.72 23 GLU B CA 1
ATOM 886 C C . GLU B 1 23 ? 30.953 11.562 5.062 1 39.72 23 GLU B C 1
ATOM 888 O O . GLU B 1 23 ? 31.672 10.789 4.418 1 39.72 23 GLU B O 1
ATOM 893 N N . GLU B 1 24 ? 30.859 10.977 6.258 1 40.75 24 GLU B N 1
ATOM 894 C CA . GLU B 1 24 ? 30.297 9.617 6.27 1 40.75 24 GLU B CA 1
ATOM 895 C C . GLU B 1 24 ? 29.281 9.43 5.152 1 40.75 24 GLU B C 1
ATOM 897 O O . GLU B 1 24 ? 28.219 10.047 5.172 1 40.75 24 GLU B O 1
ATOM 902 N N . THR B 1 25 ? 29.703 9.398 3.92 1 40.97 25 THR B N 1
ATOM 903 C CA . THR B 1 25 ? 28.891 8.789 2.879 1 40.97 25 THR B CA 1
ATOM 904 C C . THR B 1 25 ? 28.141 7.574 3.428 1 40.97 25 THR B C 1
ATOM 906 O O . THR B 1 25 ? 28.734 6.531 3.693 1 40.97 25 THR B O 1
ATOM 909 N N . THR B 1 26 ? 27.453 7.695 4.539 1 39.56 26 THR B N 1
ATOM 910 C CA . THR B 1 26 ? 26.531 6.594 4.836 1 39.56 26 THR B CA 1
ATOM 911 C C . THR B 1 26 ? 26.062 5.934 3.549 1 39.56 26 THR B C 1
ATOM 913 O O . THR B 1 26 ? 25.312 6.539 2.77 1 39.56 26 THR B O 1
ATOM 916 N N . THR B 1 27 ? 26.906 5.379 2.748 1 40.06 27 THR B N 1
ATOM 917 C CA . THR B 1 27 ? 26.453 4.434 1.731 1 40.06 27 THR B CA 1
ATOM 918 C C . THR B 1 27 ? 25.219 3.682 2.201 1 40.06 27 THR B C 1
ATOM 920 O O . THR B 1 27 ? 25.281 2.883 3.139 1 40.06 27 THR B O 1
ATOM 923 N N . ALA B 1 28 ? 24.078 4.324 2.406 1 41.81 28 ALA B N 1
ATOM 924 C CA . ALA B 1 28 ? 22.875 3.547 2.672 1 41.81 28 ALA B CA 1
ATOM 925 C C . ALA B 1 28 ? 22.938 2.18 1.999 1 41.81 28 ALA B C 1
ATOM 927 O O . ALA B 1 28 ? 23.203 2.084 0.799 1 41.81 28 ALA B O 1
ATOM 928 N N . GLU B 1 29 ? 23.609 1.118 2.479 1 46.84 29 GLU B N 1
ATOM 929 C CA . GLU B 1 29 ? 23.562 -0.256 1.988 1 46.84 29 GLU B CA 1
ATOM 930 C C . GLU B 1 29 ? 22.312 -0.498 1.142 1 46.84 29 GLU B C 1
ATOM 932 O O . GLU B 1 29 ? 21.234 0.017 1.451 1 46.84 29 GLU B O 1
ATOM 937 N N . PRO B 1 30 ? 22.359 -0.779 -0.149 1 49.69 30 PRO B N 1
ATOM 938 C CA . PRO B 1 30 ? 21.203 -1.13 -0.993 1 49.69 30 PRO B CA 1
ATOM 939 C C . PRO B 1 30 ? 20.125 -1.896 -0.234 1 49.69 30 PRO B C 1
ATOM 941 O O . PRO B 1 30 ? 20.406 -2.941 0.357 1 49.69 30 PRO B O 1
ATOM 944 N N . THR B 1 31 ? 19.328 -1.242 0.519 1 60.62 31 THR B N 1
ATOM 945 C CA . THR B 1 31 ? 18.266 -1.949 1.247 1 60.62 31 THR B CA 1
ATOM 946 C C . THR B 1 31 ? 17.844 -3.201 0.49 1 60.62 31 THR B C 1
ATOM 948 O O . THR B 1 31 ? 17.578 -3.146 -0.711 1 60.62 31 THR B O 1
ATOM 951 N N . ALA B 1 32 ? 18.375 -4.363 0.928 1 75.44 32 ALA B N 1
ATOM 952 C CA . ALA B 1 32 ? 17.953 -5.68 0.44 1 75.44 32 ALA B CA 1
ATOM 953 C C . ALA B 1 32 ? 16.5 -5.652 -0.031 1 75.44 32 ALA B C 1
ATOM 955 O O . ALA B 1 32 ? 15.688 -4.895 0.495 1 75.44 32 ALA B O 1
ATOM 956 N N . ASP B 1 33 ? 16.312 -6.203 -1.312 1 86.81 33 ASP B N 1
ATOM 957 C CA . ASP B 1 33 ? 14.961 -6.367 -1.845 1 86.81 33 ASP B CA 1
ATOM 958 C C . ASP B 1 33 ? 14.031 -7 -0.81 1 86.81 33 ASP B C 1
ATOM 960 O O . ASP B 1 33 ? 14.219 -8.156 -0.43 1 86.81 33 ASP B O 1
ATOM 964 N N . PRO B 1 34 ? 13.219 -6.141 -0.29 1 89.06 34 PRO B N 1
ATOM 965 C CA . PRO B 1 34 ? 12.367 -6.672 0.78 1 89.06 34 PRO B CA 1
ATOM 966 C C . PRO B 1 34 ? 11.531 -7.871 0.332 1 89.06 34 PRO B C 1
ATOM 968 O O . PRO B 1 34 ? 10.984 -8.594 1.169 1 89.06 34 PRO B O 1
ATOM 971 N N . PHE B 1 35 ? 11.383 -8.156 -0.889 1 91.5 35 PHE B N 1
ATOM 972 C CA . PHE B 1 35 ? 10.562 -9.25 -1.396 1 91.5 35 PHE B CA 1
ATOM 973 C C . PHE B 1 35 ? 11.414 -10.492 -1.653 1 91.5 35 PHE B C 1
ATOM 975 O O . PHE B 1 35 ? 10.898 -11.609 -1.7 1 91.5 35 PHE B O 1
ATOM 982 N N . GLY B 1 36 ? 12.734 -10.336 -1.869 1 85.69 36 GLY B N 1
ATOM 983 C CA . GLY B 1 36 ? 13.617 -11.414 -2.266 1 85.69 36 GLY B CA 1
ATOM 984 C C . GLY B 1 36 ? 13.477 -11.797 -3.729 1 85.69 36 GLY B C 1
ATOM 985 O O . GLY B 1 36 ? 12.641 -11.234 -4.445 1 85.69 36 GLY B O 1
ATOM 986 N N . GLU B 1 37 ? 14.305 -12.75 -4.148 1 81.31 37 GLU B N 1
ATOM 987 C CA . GLU B 1 37 ? 14.328 -13.203 -5.535 1 81.31 37 GLU B CA 1
ATOM 988 C C . GLU B 1 37 ? 13.055 -13.969 -5.887 1 81.31 37 GLU B C 1
ATOM 990 O O . GLU B 1 37 ? 12.438 -13.719 -6.926 1 81.31 37 GLU B O 1
ATOM 995 N N . ASP B 1 38 ? 12.617 -14.859 -5.008 1 83.88 38 ASP B N 1
ATOM 996 C CA . ASP B 1 38 ? 11.367 -15.602 -5.141 1 83.88 38 ASP B CA 1
ATOM 997 C C . ASP B 1 38 ? 10.336 -15.133 -4.121 1 83.88 38 ASP B C 1
ATOM 999 O O . ASP B 1 38 ? 10.539 -15.258 -2.914 1 83.88 38 ASP B O 1
ATOM 1003 N N . ILE B 1 39 ? 9.336 -14.664 -4.688 1 88.88 39 ILE B N 1
ATOM 1004 C CA . ILE B 1 39 ? 8.336 -14.102 -3.797 1 88.88 39 ILE B CA 1
ATOM 1005 C C . ILE B 1 39 ? 7.469 -15.211 -3.213 1 88.88 39 ILE B C 1
ATOM 1007 O O . ILE B 1 39 ? 6.805 -15.945 -3.953 1 88.88 39 ILE B O 1
ATOM 1011 N N . SER B 1 40 ? 7.594 -15.422 -1.883 1 90.88 40 SER B N 1
ATOM 1012 C CA . SER B 1 40 ? 6.684 -16.281 -1.123 1 90.88 40 SER B CA 1
ATOM 1013 C C . SER B 1 40 ? 5.551 -15.461 -0.503 1 90.88 40 SER B C 1
ATOM 1015 O O . SER B 1 40 ? 5.598 -14.234 -0.498 1 90.88 40 SER B O 1
ATOM 1017 N N . SER B 1 41 ? 4.602 -16.062 -0.016 1 92.75 41 SER B N 1
ATOM 1018 C CA . SER B 1 41 ? 3.52 -15.367 0.679 1 92.75 41 SER B CA 1
ATOM 1019 C C . SER B 1 41 ? 4.051 -14.539 1.845 1 92.75 41 SER B C 1
ATOM 1021 O O . SER B 1 41 ? 3.637 -13.391 2.041 1 92.75 41 SER B O 1
ATOM 1023 N N . ILE B 1 42 ? 5.023 -15.102 2.529 1 92.81 42 ILE B N 1
ATOM 1024 C CA . ILE B 1 42 ? 5.582 -14.445 3.707 1 92.81 42 ILE B CA 1
ATOM 1025 C C . ILE B 1 42 ? 6.41 -13.234 3.281 1 92.81 42 ILE B C 1
ATOM 1027 O O . ILE B 1 42 ? 6.25 -12.141 3.828 1 92.81 42 ILE B O 1
ATOM 1031 N N . SER B 1 43 ? 7.219 -13.461 2.287 1 93.31 43 SER B N 1
ATOM 1032 C CA . SER B 1 43 ? 8.047 -12.344 1.855 1 93.31 43 SER B CA 1
ATOM 1033 C C . SER B 1 43 ? 7.211 -11.25 1.195 1 93.31 43 SER B C 1
ATOM 1035 O O . SER B 1 43 ? 7.543 -10.062 1.283 1 93.31 43 SER B O 1
ATOM 1037 N N . CYS B 1 44 ? 6.176 -11.68 0.569 1 95.62 44 CYS B N 1
ATOM 1038 C CA . CYS B 1 44 ? 5.23 -10.727 -0.007 1 95.62 44 CYS B CA 1
ATOM 1039 C C . CYS B 1 44 ? 4.648 -9.82 1.067 1 95.62 44 CYS B C 1
ATOM 1041 O O . CYS B 1 44 ? 4.688 -8.594 0.937 1 95.62 44 CYS B O 1
ATOM 1043 N N . LYS B 1 45 ? 4.164 -10.383 2.148 1 95.5 45 LYS B N 1
ATOM 1044 C CA . LYS B 1 45 ? 3.566 -9.617 3.238 1 95.5 45 LYS B CA 1
ATOM 1045 C C . LYS B 1 45 ? 4.59 -8.688 3.883 1 95.5 45 LYS B C 1
ATOM 1047 O O . LYS B 1 45 ? 4.301 -7.516 4.137 1 95.5 45 LYS B O 1
ATOM 1052 N N . TYR B 1 46 ? 5.734 -9.172 4.051 1 95.19 46 TYR B N 1
ATOM 1053 C CA . TYR B 1 46 ? 6.789 -8.367 4.656 1 95.19 46 TYR B CA 1
ATOM 1054 C C . TYR B 1 46 ? 7.215 -7.238 3.727 1 95.19 46 TYR B C 1
ATOM 1056 O O . TYR B 1 46 ? 7.363 -6.094 4.16 1 95.19 46 TYR B O 1
ATOM 1064 N N . GLY B 1 47 ? 7.473 -7.566 2.51 1 96.44 47 GLY B N 1
ATOM 1065 C CA . GLY B 1 47 ? 7.875 -6.559 1.54 1 96.44 47 GLY B CA 1
ATOM 1066 C C . GLY B 1 47 ? 6.859 -5.445 1.38 1 96.44 47 GLY B C 1
ATOM 1067 O O . GLY B 1 47 ? 7.219 -4.27 1.332 1 96.44 47 GLY B O 1
ATOM 1068 N N . MET B 1 48 ? 5.594 -5.828 1.374 1 97.31 48 MET B N 1
ATOM 1069 C CA . MET B 1 48 ? 4.531 -4.828 1.254 1 97.31 48 MET B CA 1
ATOM 1070 C C . MET B 1 48 ? 4.465 -3.957 2.502 1 97.31 48 MET B C 1
ATOM 1072 O O . MET B 1 48 ? 4.336 -2.734 2.404 1 97.31 48 MET B O 1
ATOM 1076 N N . ALA B 1 49 ? 4.598 -4.523 3.656 1 97.12 49 ALA B N 1
ATOM 1077 C CA . ALA B 1 49 ? 4.578 -3.768 4.906 1 97.12 49 ALA B CA 1
ATOM 1078 C C . ALA B 1 49 ? 5.75 -2.789 4.973 1 97.12 49 ALA B C 1
ATOM 1080 O O . ALA B 1 49 ? 5.574 -1.631 5.359 1 97.12 49 ALA B O 1
ATOM 1081 N N . TYR B 1 50 ? 6.852 -3.26 4.555 1 97.06 50 TYR B N 1
ATOM 1082 C CA . TYR B 1 50 ? 8.062 -2.449 4.59 1 97.06 50 TYR B CA 1
ATOM 1083 C C . TYR B 1 50 ? 7.934 -1.235 3.676 1 97.06 50 TYR B C 1
ATOM 1085 O O . TYR B 1 50 ? 8.211 -0.107 4.086 1 97.06 50 TYR B O 1
ATOM 1093 N N . THR B 1 51 ? 7.516 -1.464 2.479 1 97.56 51 THR B N 1
ATOM 1094 C CA . THR B 1 51 ? 7.406 -0.395 1.493 1 97.56 51 THR B CA 1
ATOM 1095 C C . THR B 1 51 ? 6.301 0.584 1.875 1 97.56 51 THR B C 1
ATOM 1097 O O . THR B 1 51 ? 6.457 1.797 1.721 1 97.56 51 THR B O 1
ATOM 1100 N N . LEU B 1 52 ? 5.195 0.079 2.391 1 98.19 52 LEU B N 1
ATOM 1101 C CA . LEU B 1 52 ? 4.098 0.93 2.832 1 98.19 52 LEU B CA 1
ATOM 1102 C C . LEU B 1 52 ? 4.523 1.808 4.004 1 98.19 52 LEU B C 1
ATOM 1104 O O . LEU B 1 52 ? 4.242 3.008 4.02 1 98.19 52 LEU B O 1
ATOM 1108 N N . GLU B 1 53 ? 5.188 1.209 4.934 1 97.69 53 GLU B N 1
ATOM 1109 C CA . GLU B 1 53 ? 5.652 1.976 6.086 1 97.69 53 GLU B CA 1
ATOM 1110 C C . GLU B 1 53 ? 6.617 3.08 5.66 1 97.69 53 GLU B C 1
ATOM 1112 O O . GLU B 1 53 ? 6.547 4.199 6.172 1 97.69 53 GLU B O 1
ATOM 1117 N N . ALA B 1 54 ? 7.508 2.785 4.762 1 97.38 54 ALA B N 1
ATOM 1118 C CA . ALA B 1 54 ? 8.438 3.795 4.262 1 97.38 54 ALA B CA 1
ATOM 1119 C C . ALA B 1 54 ? 7.691 4.961 3.623 1 97.38 54 ALA B C 1
ATOM 1121 O O . ALA B 1 54 ? 8.031 6.125 3.854 1 97.38 54 ALA B O 1
ATOM 1122 N N . LEU B 1 55 ? 6.68 4.648 2.869 1 98.06 55 LEU B N 1
ATOM 1123 C CA . LEU B 1 55 ? 5.875 5.68 2.225 1 98.06 55 LEU B CA 1
ATOM 1124 C C . LEU B 1 55 ? 5.129 6.516 3.26 1 98.06 55 LEU B C 1
ATOM 1126 O O . LEU B 1 55 ? 5.203 7.746 3.238 1 98.06 55 LEU B O 1
ATOM 1130 N N . LEU B 1 56 ? 4.496 5.883 4.172 1 98.25 56 LEU B N 1
ATOM 1131 C CA . LEU B 1 56 ? 3.717 6.582 5.188 1 98.25 56 LEU B CA 1
ATOM 1132 C C . LEU B 1 56 ? 4.621 7.426 6.078 1 98.25 56 LEU B C 1
ATOM 1134 O O . LEU B 1 56 ? 4.266 8.547 6.445 1 98.25 56 LEU B O 1
ATOM 1138 N N . ASN B 1 57 ? 5.781 6.883 6.379 1 97.69 57 ASN B N 1
ATOM 1139 C CA . ASN B 1 57 ? 6.727 7.66 7.172 1 97.69 57 ASN B CA 1
ATOM 1140 C C . ASN B 1 57 ? 7.172 8.922 6.438 1 97.69 57 ASN B C 1
ATOM 1142 O O . ASN B 1 57 ? 7.457 9.945 7.066 1 97.69 57 ASN B O 1
ATOM 1146 N N . SER B 1 58 ? 7.191 8.828 5.141 1 96.75 58 SER B N 1
ATOM 1147 C CA . SER B 1 58 ? 7.648 9.953 4.336 1 96.75 58 SER B CA 1
ATOM 1148 C C . SER B 1 58 ? 6.551 11 4.168 1 96.75 58 SER B C 1
ATOM 1150 O O . SER B 1 58 ? 6.82 12.195 4.172 1 96.75 58 SER B O 1
ATOM 1152 N N . VAL B 1 59 ? 5.285 10.633 4.086 1 96.44 59 VAL B N 1
ATOM 1153 C CA . VAL B 1 59 ? 4.215 11.555 3.721 1 96.44 59 VAL B CA 1
ATOM 1154 C C . VAL B 1 59 ? 3.459 11.992 4.973 1 96.44 59 VAL B C 1
ATOM 1156 O O . VAL B 1 59 ? 2.855 13.07 5 1 96.44 59 VAL B O 1
ATOM 1159 N N . ALA B 1 60 ? 3.379 11.195 5.918 1 96.19 60 ALA B N 1
ATOM 1160 C CA . ALA B 1 60 ? 2.625 11.445 7.145 1 96.19 60 ALA B CA 1
ATOM 1161 C C . ALA B 1 60 ? 3.35 10.875 8.359 1 96.19 60 ALA B C 1
ATOM 1163 O O . ALA B 1 60 ? 2.941 9.852 8.906 1 96.19 60 ALA B O 1
ATOM 1164 N N . PRO B 1 61 ? 4.301 11.875 8.695 1 92.38 61 PRO B N 1
ATOM 1165 C CA . PRO B 1 61 ? 4.945 11.438 9.938 1 92.38 61 PRO B CA 1
ATOM 1166 C C . PRO B 1 61 ? 3.967 11.344 11.102 1 92.38 61 PRO B C 1
ATOM 1168 O O . PRO B 1 61 ? 3.074 12.188 11.234 1 92.38 61 PRO B O 1
ATOM 1171 N N . GLY B 1 62 ? 3.732 10.281 11.781 1 94.12 62 GLY B N 1
ATOM 1172 C CA . GLY B 1 62 ? 2.83 10.078 12.906 1 94.12 62 GLY B CA 1
ATOM 1173 C C . GLY B 1 62 ? 1.649 9.188 12.57 1 94.12 62 GLY B C 1
ATOM 1174 O O . GLY B 1 62 ? 0.713 9.062 13.359 1 94.12 62 GLY B O 1
ATOM 1175 N N . TRP B 1 63 ? 1.689 8.812 11.398 1 97.06 63 TRP B N 1
ATOM 1176 C CA . TRP B 1 63 ? 0.553 8.039 10.914 1 97.06 63 TRP B CA 1
ATOM 1177 C C . TRP B 1 63 ? 0.183 6.938 11.898 1 97.06 63 TRP B C 1
ATOM 1179 O O . TRP B 1 63 ? -0.998 6.629 12.086 1 97.06 63 TRP B O 1
ATOM 1189 N N . LYS B 1 64 ? 1.098 6.418 12.594 1 97.38 64 LYS B N 1
ATOM 1190 C CA . LYS B 1 64 ? 0.822 5.316 13.508 1 97.38 64 LYS B CA 1
ATOM 1191 C C . LYS B 1 64 ? -0.138 5.75 14.617 1 97.38 64 LYS B C 1
ATOM 1193 O O . LYS B 1 64 ? -1.021 4.988 15.016 1 97.38 64 LYS B O 1
ATOM 1198 N N . TYR B 1 65 ? 0.01 6.969 15.117 1 97.56 65 TYR B N 1
ATOM 1199 C CA . TYR B 1 65 ? -0.898 7.531 16.109 1 97.56 65 TYR B CA 1
ATOM 1200 C C . TYR B 1 65 ? -2.316 7.629 15.562 1 97.56 65 TYR B C 1
ATOM 1202 O O . TYR B 1 65 ? -3.281 7.293 16.25 1 97.56 65 TYR B O 1
ATOM 1210 N N . HIS B 1 66 ? -2.398 8.094 14.32 1 96.38 66 HIS B N 1
ATOM 1211 C CA . HIS B 1 66 ? -3.713 8.258 13.711 1 96.38 66 HIS B CA 1
ATOM 1212 C C . HIS B 1 66 ? -4.387 6.906 13.484 1 96.38 66 HIS B C 1
ATOM 1214 O O . HIS B 1 66 ? -5.602 6.781 13.633 1 96.38 66 HIS B O 1
ATOM 1220 N N . VAL B 1 67 ? -3.625 5.887 13.172 1 97.06 67 VAL B N 1
ATOM 1221 C CA . VAL B 1 67 ? -4.184 4.547 13 1 97.06 67 VAL B CA 1
ATOM 1222 C C . VAL B 1 67 ? -4.77 4.062 14.328 1 97.06 67 VAL B C 1
ATOM 1224 O O . VAL B 1 67 ? -5.828 3.43 14.344 1 97.06 67 VAL B O 1
ATOM 1227 N N . SER B 1 68 ? -4.199 4.426 15.367 1 96.19 68 SER B N 1
ATOM 1228 C CA . SER B 1 68 ? -4.617 3.941 16.672 1 96.19 68 SER B CA 1
ATOM 1229 C C . SER B 1 68 ? -5.758 4.781 17.234 1 96.19 68 SER B C 1
ATOM 1231 O O . SER B 1 68 ? -6.535 4.309 18.062 1 96.19 68 SER B O 1
ATOM 1233 N N . ASN B 1 69 ? -5.957 6.012 16.766 1 96.69 69 ASN B N 1
ATOM 1234 C CA . ASN B 1 69 ? -6.801 6.93 17.516 1 96.69 69 ASN B CA 1
ATOM 1235 C C . ASN B 1 69 ? -7.859 7.582 16.641 1 96.69 69 ASN B C 1
ATOM 1237 O O . ASN B 1 69 ? -8.758 8.266 17.141 1 96.69 69 ASN B O 1
ATOM 1241 N N . THR B 1 70 ? -7.754 7.504 15.398 1 95.88 70 THR B N 1
ATOM 1242 C CA . THR B 1 70 ? -8.688 8.117 14.461 1 95.88 70 THR B CA 1
ATOM 1243 C C . THR B 1 70 ? -9.469 7.047 13.703 1 95.88 70 THR B C 1
ATOM 1245 O O . THR B 1 70 ? -8.891 6.277 12.93 1 95.88 70 THR B O 1
ATOM 1248 N N . GLY B 1 71 ? -10.773 7.016 13.812 1 95.62 71 GLY B N 1
ATOM 1249 C CA . GLY B 1 71 ? -11.633 5.969 13.281 1 95.62 71 GLY B CA 1
ATOM 1250 C C . GLY B 1 71 ? -11.508 5.805 11.781 1 95.62 71 GLY B C 1
ATOM 1251 O O . GLY B 1 71 ? -11.328 4.691 11.289 1 95.62 71 GLY B O 1
ATOM 1252 N N . SER B 1 72 ? -11.516 6.922 11.047 1 94 72 SER B N 1
ATOM 1253 C CA . SER B 1 72 ? -11.484 6.855 9.594 1 94 72 SER B CA 1
ATOM 1254 C C . SER B 1 72 ? -10.141 6.32 9.094 1 94 72 SER B C 1
ATOM 1256 O O . SER B 1 72 ? -10.094 5.539 8.141 1 94 72 SER B O 1
ATOM 1258 N N . VAL B 1 73 ? -9.055 6.711 9.781 1 97.38 73 VAL B N 1
ATOM 1259 C CA . VAL B 1 73 ? -7.727 6.25 9.398 1 97.38 73 VAL B CA 1
ATOM 1260 C C . VAL B 1 73 ? -7.578 4.766 9.734 1 97.38 73 VAL B C 1
ATOM 1262 O O . VAL B 1 73 ? -7.047 3.994 8.93 1 97.38 73 VAL B O 1
ATOM 1265 N N . LYS B 1 74 ? -8.086 4.379 10.875 1 97.69 74 LYS B N 1
ATOM 1266 C CA . LYS B 1 74 ? -8.047 2.975 11.273 1 97.69 74 LYS B CA 1
ATOM 1267 C C . LYS B 1 74 ? -8.766 2.096 10.25 1 97.69 74 LYS B C 1
ATOM 1269 O O . LYS B 1 74 ? -8.266 1.028 9.883 1 97.69 74 LYS B O 1
ATOM 1274 N N . GLN B 1 75 ? -9.852 2.549 9.766 1 97.12 75 GLN B N 1
ATOM 1275 C CA . GLN B 1 75 ? -10.641 1.781 8.812 1 97.12 75 GLN B CA 1
ATOM 1276 C C . GLN B 1 75 ? -9.898 1.625 7.484 1 97.12 75 GLN B C 1
ATOM 1278 O O . GLN B 1 75 ? -9.844 0.529 6.922 1 97.12 75 GLN B O 1
ATOM 1283 N N . THR B 1 76 ? -9.328 2.682 7.031 1 97.56 76 THR B N 1
ATOM 1284 C CA . THR B 1 76 ? -8.617 2.604 5.758 1 97.56 76 THR B CA 1
ATOM 1285 C C . THR B 1 76 ? -7.344 1.771 5.895 1 97.56 76 THR B C 1
ATOM 1287 O O . THR B 1 76 ? -6.957 1.061 4.965 1 97.56 76 THR B O 1
ATOM 1290 N N . TRP B 1 77 ? -6.742 1.805 7.059 1 98 77 TRP B N 1
ATOM 1291 C CA . TRP B 1 77 ? -5.598 0.946 7.336 1 98 77 TRP B CA 1
ATOM 1292 C C . TRP B 1 77 ? -5.988 -0.526 7.266 1 98 77 TRP B C 1
ATOM 1294 O O . TRP B 1 77 ? -5.301 -1.328 6.633 1 98 77 TRP B O 1
ATOM 1304 N N . PHE B 1 78 ? -7.07 -0.823 7.828 1 97 78 PHE B N 1
ATOM 1305 C CA . PHE B 1 78 ? -7.543 -2.203 7.832 1 97 78 PHE B CA 1
ATOM 1306 C C . PHE B 1 78 ? -7.84 -2.68 6.418 1 97 78 PHE B C 1
ATOM 1308 O O . PHE B 1 78 ? -7.523 -3.814 6.059 1 97 78 PHE B O 1
ATOM 1315 N N . LYS B 1 79 ? -8.391 -1.832 5.637 1 96.88 79 LYS B N 1
ATOM 1316 C CA . LYS B 1 79 ? -8.672 -2.188 4.246 1 96.88 79 LYS B CA 1
ATOM 1317 C C . LYS B 1 79 ? -7.379 -2.455 3.479 1 96.88 79 LYS B C 1
ATOM 1319 O O . LYS B 1 79 ? -7.301 -3.398 2.689 1 96.88 79 LYS B O 1
ATOM 1324 N N . MET B 1 80 ? -6.363 -1.662 3.775 1 97.69 80 MET B N 1
ATOM 1325 C CA . MET B 1 80 ? -5.062 -1.853 3.141 1 97.69 80 MET B CA 1
ATOM 1326 C C . MET B 1 80 ? -4.418 -3.158 3.598 1 97.69 80 MET B C 1
ATOM 1328 O O . MET B 1 80 ? -3.895 -3.916 2.781 1 97.69 80 MET B O 1
ATOM 1332 N N . ASP B 1 81 ? -4.48 -3.365 4.844 1 96.31 81 ASP B N 1
ATOM 1333 C CA . ASP B 1 81 ? -3.93 -4.594 5.41 1 96.31 81 ASP B CA 1
ATOM 1334 C C . ASP B 1 81 ? -4.629 -5.824 4.84 1 96.31 81 ASP B C 1
ATOM 1336 O O . ASP B 1 81 ? -3.973 -6.805 4.48 1 96.31 81 ASP B O 1
ATOM 1340 N N . ASN B 1 82 ? -5.938 -5.797 4.719 1 95 82 ASN B N 1
ATOM 1341 C CA . ASN B 1 82 ? -6.703 -6.895 4.145 1 95 82 ASN B CA 1
ATOM 1342 C C . ASN B 1 82 ? -6.355 -7.113 2.674 1 95 82 ASN B C 1
ATOM 1344 O O . ASN B 1 82 ? -6.215 -8.25 2.227 1 95 82 ASN B O 1
ATOM 1348 N N . ALA B 1 83 ? -6.262 -6.039 1.929 1 95.56 83 ALA B N 1
ATOM 1349 C CA . ALA B 1 83 ? -5.898 -6.121 0.517 1 95.56 83 ALA B CA 1
ATOM 1350 C C . ALA B 1 83 ? -4.559 -6.828 0.337 1 95.56 83 ALA B C 1
ATOM 1352 O O . ALA B 1 83 ? -4.434 -7.742 -0.48 1 95.56 83 ALA B O 1
ATOM 1353 N N . THR B 1 84 ? -3.562 -6.398 1.152 1 95.5 84 THR B N 1
ATOM 1354 C CA . THR B 1 84 ? -2.234 -7 1.083 1 95.5 84 THR B CA 1
ATOM 1355 C C . THR B 1 84 ? -2.289 -8.477 1.443 1 95.5 84 THR B C 1
ATOM 1357 O O . THR B 1 84 ? -1.665 -9.312 0.777 1 95.5 84 THR B O 1
ATOM 1360 N N . SER B 1 85 ? -3.049 -8.805 2.482 1 93.75 85 SER B N 1
ATOM 1361 C CA . SER B 1 85 ? -3.184 -10.195 2.906 1 93.75 85 SER B CA 1
ATOM 1362 C C . SER B 1 85 ? -3.82 -11.047 1.814 1 93.75 85 SER B C 1
ATOM 1364 O O . SER B 1 85 ? -3.377 -12.172 1.556 1 93.75 85 SER B O 1
ATOM 1366 N N . ARG B 1 86 ? -4.758 -10.578 1.169 1 92.5 86 ARG B N 1
ATOM 1367 C CA . ARG B 1 86 ? -5.469 -11.297 0.117 1 92.5 86 ARG B CA 1
ATOM 1368 C C . ARG B 1 86 ? -4.562 -11.547 -1.083 1 92.5 86 ARG B C 1
ATOM 1370 O O . ARG B 1 86 ? -4.477 -12.672 -1.58 1 92.5 86 ARG B O 1
ATOM 1377 N N . ILE B 1 87 ? -3.891 -10.547 -1.5 1 93.88 87 ILE B N 1
ATOM 1378 C CA . ILE B 1 87 ? -3.043 -10.648 -2.684 1 93.88 87 ILE B CA 1
ATOM 1379 C C . ILE B 1 87 ? -1.865 -11.578 -2.396 1 93.88 87 ILE B C 1
ATOM 1381 O O . ILE B 1 87 ? -1.535 -12.438 -3.213 1 93.88 87 ILE B O 1
ATOM 1385 N N . CYS B 1 88 ? -1.245 -11.438 -1.217 1 93.88 88 CYS B N 1
ATOM 1386 C CA . CYS B 1 88 ? -0.085 -12.258 -0.878 1 93.88 88 CYS B CA 1
ATOM 1387 C C . CYS B 1 88 ? -0.494 -13.703 -0.618 1 93.88 88 CYS B C 1
ATOM 1389 O O . CYS B 1 88 ? 0.298 -14.625 -0.826 1 93.88 88 CYS B O 1
ATOM 1391 N N . GLY B 1 89 ? -1.713 -13.883 -0.174 1 90.44 89 GLY B N 1
ATOM 1392 C CA . GLY B 1 89 ? -2.248 -15.227 -0.043 1 90.44 89 GLY B CA 1
ATOM 1393 C C . GLY B 1 89 ? -2.355 -15.953 -1.368 1 90.44 89 GLY B C 1
ATOM 1394 O O . GLY B 1 89 ? -2.215 -17.172 -1.423 1 90.44 89 GLY B O 1
ATOM 1395 N N . HIS B 1 90 ? -2.609 -15.219 -2.359 1 87.19 90 HIS B N 1
ATOM 1396 C CA . H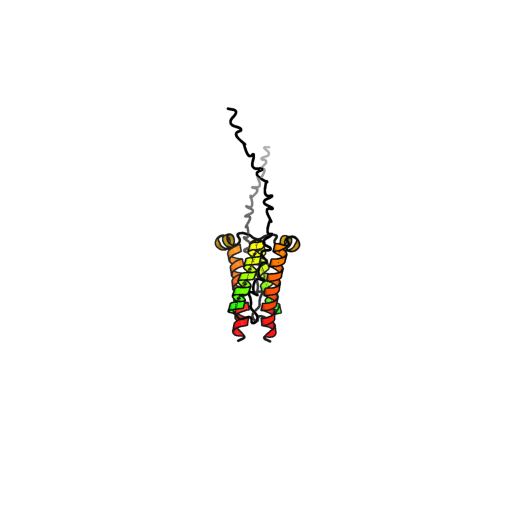IS B 1 90 ? -2.729 -15.789 -3.695 1 87.19 90 HIS B CA 1
ATOM 1397 C C . HIS B 1 90 ? -1.372 -16.266 -4.219 1 87.19 90 HIS B C 1
ATOM 1399 O O . HIS B 1 90 ? -1.294 -17.234 -4.969 1 87.19 90 HIS B O 1
ATOM 1405 N N . ILE B 1 91 ? -0.393 -15.516 -3.891 1 82.88 91 ILE B N 1
ATOM 1406 C CA . ILE B 1 91 ? 0.957 -15.891 -4.297 1 82.88 91 ILE B CA 1
ATOM 1407 C C . ILE B 1 91 ? 1.348 -17.203 -3.629 1 82.88 91 ILE B C 1
ATOM 1409 O O . ILE B 1 91 ? 1.973 -18.062 -4.254 1 82.88 91 ILE B O 1
ATOM 1413 N N . GLY B 1 92 ? 1.115 -17.297 -2.312 1 72 92 GLY B N 1
ATOM 1414 C CA . GLY B 1 92 ? 1.431 -18.531 -1.607 1 72 92 GLY B CA 1
ATOM 1415 C C . GLY B 1 92 ? 0.548 -19.703 -2.016 1 72 92 GLY B C 1
ATOM 1416 O O . GLY B 1 92 ? 0.915 -20.859 -1.823 1 72 92 GLY B O 1
ATOM 1417 N N . GLY B 1 93 ? -0.634 -19.531 -2.25 1 64.38 93 GLY B N 1
ATOM 1418 C CA . GLY B 1 93 ? -1.518 -20.609 -2.676 1 64.38 93 GLY B CA 1
ATOM 1419 C C . GLY B 1 93 ? -1.241 -21.078 -4.09 1 64.38 93 GLY B C 1
ATOM 1420 O O . GLY B 1 93 ? -1.935 -21.969 -4.602 1 64.38 93 GLY B O 1
ATOM 1421 N N . LEU B 1 94 ? -0.534 -20.344 -4.797 1 50.75 94 LEU B N 1
ATOM 1422 C CA . LEU B 1 94 ? -0.032 -20.812 -6.086 1 50.75 94 LEU B CA 1
ATOM 1423 C C . LEU B 1 94 ? 1.033 -21.891 -5.898 1 50.75 94 LEU B C 1
ATOM 1425 O O . LEU B 1 94 ? 1.403 -22.578 -6.852 1 50.75 94 LEU B O 1
ATOM 1429 N N . ASP B 1 95 ? 1.597 -22.094 -4.812 1 40.38 95 ASP B N 1
ATOM 1430 C CA . ASP B 1 95 ? 2.471 -23.25 -4.617 1 40.38 95 ASP B CA 1
ATOM 1431 C C . ASP B 1 95 ? 1.667 -24.484 -4.23 1 40.38 95 ASP B C 1
ATOM 1433 O O . ASP B 1 95 ? 0.641 -24.391 -3.555 1 40.38 95 ASP B O 1
#